Protein AF-A0A4R4TF61-F1 (afdb_monomer_lite)

Sequence (185 aa):
MGLLTTKAYWTDAPDLPGLKIRRDDNRNRSEIRWGNPVDGDNQSGYDFEGHGTSGELGGDDFPLGTFTHHNYPIILGSFEKFSLTLQLQVYFQDHDLLHECRLVFNHDETPNVGDHWNDQVTLPDVHPDDATVHVNGVEYTVTITGFLVGSGAHKTKQPSFDTPEGEELSAKIFARFKQTGPRGS

Structure (mmCIF, N/CA/C/O backbone):
data_AF-A0A4R4TF61-F1
#
_entry.id   AF-A0A4R4TF61-F1
#
loop_
_atom_site.group_PDB
_atom_site.id
_atom_site.type_symbol
_atom_site.label_atom_id
_atom_site.label_alt_id
_atom_site.label_comp_id
_atom_site.label_asym_id
_atom_site.label_entity_id
_atom_site.label_seq_id
_atom_site.pdbx_PDB_ins_code
_atom_site.Cartn_x
_atom_site.Cartn_y
_atom_site.Cartn_z
_atom_site.occupancy
_atom_site.B_iso_or_equiv
_atom_site.auth_seq_id
_atom_site.auth_comp_id
_atom_site.auth_asym_id
_atom_site.auth_atom_id
_atom_site.pdbx_PDB_model_num
ATOM 1 N N . MET A 1 1 ? -7.757 7.464 22.866 1.00 58.66 1 MET A N 1
ATOM 2 C CA . MET A 1 1 ? -6.825 6.808 21.923 1.00 58.66 1 MET A CA 1
ATOM 3 C C . MET A 1 1 ? -6.925 5.333 22.162 1.00 58.66 1 MET A C 1
ATOM 5 O O . MET A 1 1 ? -6.623 4.928 23.278 1.00 58.66 1 MET A O 1
ATOM 9 N N . GLY A 1 2 ? -7.383 4.576 21.168 1.00 74.75 2 GLY A N 1
ATOM 10 C CA . GLY A 1 2 ? -7.429 3.121 21.244 1.00 74.75 2 GLY A CA 1
ATOM 11 C C . GLY A 1 2 ? -6.234 2.490 20.552 1.00 74.75 2 GLY A C 1
ATOM 12 O O . GLY A 1 2 ? -5.613 3.095 19.672 1.00 74.75 2 GLY A O 1
ATOM 13 N N . LEU A 1 3 ? -5.876 1.279 20.970 1.00 84.19 3 LEU A N 1
ATOM 14 C CA . LEU A 1 3 ? -4.870 0.496 20.263 1.00 84.19 3 LEU A CA 1
ATOM 15 C C . LEU A 1 3 ? -5.552 -0.194 19.079 1.00 84.19 3 LEU A C 1
ATOM 17 O O . LEU A 1 3 ? -6.581 -0.853 19.228 1.00 84.19 3 LEU A O 1
ATOM 21 N N . LEU A 1 4 ? -4.981 -0.034 17.890 1.00 87.88 4 LEU A N 1
ATOM 22 C CA . LEU A 1 4 ? -5.405 -0.749 16.696 1.00 87.88 4 LEU A CA 1
ATOM 23 C C . LEU A 1 4 ? -4.240 -1.534 16.111 1.00 87.88 4 LEU A C 1
ATOM 25 O O . LEU A 1 4 ? -3.073 -1.171 16.257 1.00 87.88 4 LEU A O 1
ATOM 29 N N . THR A 1 5 ? -4.552 -2.659 15.483 1.00 91.88 5 THR A N 1
ATOM 30 C CA . THR A 1 5 ? -3.571 -3.471 14.760 1.00 91.88 5 THR A CA 1
ATOM 31 C C . THR A 1 5 ? -4.035 -3.632 13.334 1.00 91.88 5 THR A C 1
ATOM 33 O O . THR A 1 5 ? -5.197 -3.955 13.094 1.00 91.88 5 THR A O 1
ATOM 36 N N . THR A 1 6 ? -3.121 -3.426 12.398 1.00 93.69 6 THR A N 1
ATOM 37 C CA . THR A 1 6 ? -3.395 -3.608 10.981 1.00 93.69 6 THR A CA 1
ATOM 38 C C . THR A 1 6 ? -2.608 -4.769 10.404 1.00 93.69 6 THR A C 1
ATOM 40 O O . THR A 1 6 ? -1.471 -5.044 10.796 1.00 93.69 6 THR A O 1
ATOM 43 N N . LYS A 1 7 ? -3.226 -5.447 9.442 1.00 94.38 7 LYS A N 1
ATOM 44 C CA . LYS A 1 7 ? -2.593 -6.420 8.549 1.00 94.38 7 LYS A CA 1
ATOM 45 C C . LYS A 1 7 ? -3.192 -6.237 7.170 1.00 94.38 7 LYS A C 1
ATOM 47 O O . LYS A 1 7 ? -4.353 -5.853 7.071 1.00 94.38 7 LYS A O 1
ATOM 52 N N . ALA A 1 8 ? -2.436 -6.504 6.116 1.00 95.25 8 ALA A N 1
ATOM 53 C CA . ALA A 1 8 ? -3.016 -6.488 4.786 1.00 95.25 8 ALA A CA 1
ATOM 54 C C . ALA A 1 8 ? -2.315 -7.456 3.843 1.00 95.25 8 ALA A C 1
ATOM 56 O O . ALA A 1 8 ? -1.143 -7.785 4.037 1.00 95.25 8 ALA A O 1
ATOM 57 N N . TYR A 1 9 ? -3.050 -7.892 2.824 1.00 96.00 9 TYR A N 1
ATOM 58 C CA . TYR A 1 9 ? -2.587 -8.867 1.847 1.00 96.00 9 TYR A CA 1
ATOM 59 C C . TYR A 1 9 ? -2.988 -8.442 0.444 1.00 96.00 9 TYR A C 1
ATOM 61 O O . TYR A 1 9 ? -4.137 -8.068 0.216 1.00 96.00 9 TYR A O 1
ATOM 69 N N . TRP A 1 10 ? -2.062 -8.517 -0.507 1.00 97.50 10 TRP A N 1
ATOM 70 C CA . TRP A 1 10 ? -2.404 -8.356 -1.918 1.00 97.50 10 TRP A CA 1
ATOM 71 C C . TRP A 1 10 ? -3.244 -9.556 -2.360 1.00 97.50 10 TRP A C 1
ATOM 73 O O . TRP A 1 10 ? -2.880 -10.701 -2.085 1.00 97.50 10 TRP A O 1
ATOM 83 N N . THR A 1 11 ? -4.398 -9.297 -2.972 1.00 94.56 11 THR A N 1
ATOM 84 C CA . THR A 1 11 ? -5.417 -10.332 -3.246 1.00 94.56 11 THR A CA 1
ATOM 85 C C . THR A 1 11 ? -5.861 -10.396 -4.693 1.00 94.56 11 THR A C 1
ATOM 87 O O . THR A 1 11 ? -6.292 -11.462 -5.123 1.00 94.56 11 THR A O 1
ATOM 90 N N . ASP A 1 12 ? -5.737 -9.299 -5.438 1.00 92.50 12 ASP A N 1
ATOM 91 C CA . ASP A 1 12 ? -6.156 -9.250 -6.833 1.00 92.50 12 ASP A CA 1
ATOM 92 C C . ASP A 1 12 ? -5.245 -8.339 -7.657 1.00 92.50 12 ASP A C 1
ATOM 94 O O . ASP A 1 12 ? -4.754 -7.316 -7.166 1.00 92.50 12 ASP A O 1
ATOM 98 N N . ALA A 1 13 ? -5.021 -8.748 -8.900 1.00 94.12 13 ALA A N 1
ATOM 99 C CA . ALA A 1 13 ? -4.220 -8.070 -9.906 1.00 94.12 13 ALA A CA 1
ATOM 100 C C . ALA A 1 13 ? -4.620 -8.600 -11.292 1.00 94.12 13 ALA A C 1
ATOM 102 O O . ALA A 1 13 ? -4.989 -9.774 -11.407 1.00 94.12 13 ALA A O 1
ATOM 103 N N . PRO A 1 14 ? -4.513 -7.795 -12.363 1.00 93.56 14 PRO A N 1
ATOM 104 C CA . PRO A 1 14 ? -4.637 -8.328 -13.712 1.00 93.56 14 PRO A CA 1
ATOM 105 C C . PRO A 1 14 ? -3.515 -9.332 -14.012 1.00 93.56 14 PRO A C 1
ATOM 107 O O . PRO A 1 14 ? -2.549 -9.464 -13.259 1.00 93.56 14 PRO A O 1
ATOM 110 N N . ASP A 1 15 ? -3.638 -10.039 -15.136 1.00 92.62 15 ASP A N 1
ATOM 111 C CA . ASP A 1 15 ? -2.616 -10.976 -15.612 1.00 92.62 15 ASP A CA 1
ATOM 112 C C . ASP A 1 15 ? -1.364 -10.214 -16.081 1.00 92.62 15 ASP A C 1
ATOM 114 O O . ASP A 1 15 ? -1.206 -9.870 -17.254 1.00 92.62 15 ASP A O 1
ATOM 118 N N . LEU A 1 16 ? -0.512 -9.865 -15.116 1.00 93.94 16 LEU A N 1
ATOM 119 C CA . LEU A 1 16 ? 0.734 -9.143 -15.327 1.00 93.94 16 LEU A CA 1
ATOM 120 C C . LEU A 1 16 ? 1.889 -10.133 -15.543 1.00 93.94 16 LEU A C 1
ATOM 122 O O . LEU A 1 16 ? 2.005 -11.128 -14.817 1.00 93.94 16 LEU A O 1
ATOM 126 N N . PRO A 1 17 ? 2.813 -9.862 -16.482 1.00 93.94 17 PRO A N 1
ATOM 127 C CA . PRO A 1 17 ? 4.001 -10.689 -16.652 1.00 93.94 17 PRO A CA 1
ATOM 128 C C . PRO A 1 17 ? 4.797 -10.809 -15.355 1.00 93.94 17 PRO A C 1
ATOM 130 O O . PRO A 1 17 ? 4.981 -9.831 -14.638 1.00 93.94 17 PRO A O 1
ATOM 133 N N . GLY A 1 18 ? 5.274 -12.014 -15.047 1.00 93.81 18 GLY A N 1
ATOM 134 C CA . GLY A 1 18 ? 6.112 -12.243 -13.870 1.00 93.81 18 GLY A CA 1
ATOM 135 C C . GLY A 1 18 ? 5.404 -12.045 -12.524 1.00 93.81 18 GLY A C 1
ATOM 136 O O . GLY A 1 18 ? 6.103 -11.979 -11.511 1.00 93.81 18 GLY A O 1
ATOM 137 N N . LEU A 1 19 ? 4.065 -11.962 -12.490 1.00 96.25 19 LEU A N 1
ATOM 138 C CA . LEU A 1 19 ? 3.300 -11.701 -11.272 1.00 96.25 19 LEU A CA 1
ATOM 139 C C . LEU A 1 19 ? 3.644 -12.695 -10.152 1.00 96.25 19 LEU A C 1
ATOM 141 O O . LEU A 1 19 ? 3.554 -13.915 -10.313 1.00 96.25 19 LEU A O 1
ATOM 145 N N . LYS A 1 20 ? 4.019 -12.164 -8.987 1.00 96.75 20 LYS A N 1
ATOM 146 C CA . LYS A 1 20 ? 4.264 -12.933 -7.761 1.00 96.75 20 LYS A CA 1
ATOM 147 C C . LYS A 1 20 ? 3.614 -12.220 -6.587 1.00 96.75 20 LYS A C 1
ATOM 149 O O . LYS A 1 20 ? 3.864 -11.040 -6.373 1.00 96.75 20 LYS A O 1
ATOM 154 N N . ILE A 1 21 ? 2.852 -12.960 -5.787 1.00 96.62 21 ILE A N 1
ATOM 155 C CA . ILE A 1 21 ? 2.307 -12.483 -4.512 1.00 96.62 21 ILE A CA 1
ATOM 156 C C . ILE A 1 21 ? 2.923 -13.310 -3.387 1.00 96.62 21 ILE A C 1
ATOM 158 O O . ILE A 1 21 ? 2.957 -14.541 -3.455 1.00 96.62 21 ILE A O 1
ATOM 162 N N . ARG A 1 22 ? 3.428 -12.639 -2.351 1.00 96.81 22 ARG A N 1
ATOM 163 C CA . ARG A 1 22 ? 3.985 -13.274 -1.152 1.00 96.81 22 ARG A CA 1
ATOM 164 C C . ARG A 1 22 ? 3.354 -12.696 0.105 1.00 96.81 22 ARG A C 1
ATOM 166 O O . ARG A 1 22 ? 2.958 -11.532 0.165 1.00 96.81 22 ARG A O 1
ATOM 173 N N . ARG A 1 23 ? 3.273 -13.538 1.130 1.00 95.50 23 ARG A N 1
ATOM 174 C CA . ARG A 1 23 ? 2.657 -13.234 2.418 1.00 95.50 23 ARG A CA 1
ATOM 175 C C . ARG A 1 23 ? 3.524 -13.793 3.539 1.00 95.50 23 ARG A C 1
ATOM 177 O O . ARG A 1 23 ? 3.876 -14.969 3.512 1.00 95.50 23 ARG A O 1
ATOM 184 N N . ASP A 1 24 ? 3.829 -12.951 4.518 1.00 94.19 24 ASP A N 1
ATOM 185 C CA . ASP A 1 24 ? 4.480 -13.313 5.775 1.00 94.19 24 ASP A CA 1
ATOM 186 C C . ASP A 1 24 ? 3.596 -12.853 6.940 1.00 94.19 24 ASP A C 1
ATOM 188 O O . ASP A 1 24 ? 3.631 -11.700 7.379 1.00 94.19 24 ASP A O 1
ATOM 192 N N . ASP A 1 25 ? 2.779 -13.779 7.441 1.00 88.94 25 ASP A N 1
ATOM 193 C CA . ASP A 1 25 ? 1.848 -13.531 8.544 1.00 88.94 25 ASP A CA 1
ATOM 194 C C . ASP A 1 25 ? 2.530 -13.213 9.870 1.00 88.94 25 ASP A C 1
ATOM 196 O O . ASP A 1 25 ? 1.960 -12.499 10.697 1.00 88.94 25 ASP A O 1
ATOM 200 N N . ASN A 1 26 ? 3.748 -13.718 10.072 1.00 88.94 26 ASN A N 1
ATOM 201 C CA . ASN A 1 26 ? 4.493 -13.487 11.304 1.00 88.94 26 ASN A CA 1
ATOM 202 C C . ASN A 1 26 ? 5.026 -12.054 11.365 1.00 88.94 26 ASN A C 1
ATOM 204 O O . ASN A 1 26 ? 5.209 -11.513 12.454 1.00 88.94 26 ASN A O 1
ATOM 208 N N . ARG A 1 27 ? 5.261 -11.439 10.200 1.00 88.69 27 ARG A N 1
ATOM 209 C CA . ARG A 1 27 ? 5.729 -10.053 10.070 1.00 88.69 27 ARG A CA 1
ATOM 210 C C . ARG A 1 27 ? 4.637 -9.073 9.644 1.00 88.69 27 ARG A C 1
ATOM 212 O O . ARG A 1 27 ? 4.939 -7.905 9.450 1.00 88.69 27 ARG A O 1
ATOM 219 N N . ASN A 1 28 ? 3.387 -9.526 9.494 1.00 93.38 28 ASN A N 1
ATOM 220 C CA . ASN A 1 28 ? 2.276 -8.735 8.941 1.00 93.38 28 ASN A CA 1
ATOM 221 C C . ASN A 1 28 ? 2.634 -8.057 7.608 1.00 93.38 28 ASN A C 1
ATOM 223 O O . ASN A 1 28 ? 2.245 -6.912 7.365 1.00 93.38 28 ASN A O 1
ATOM 227 N N . ARG A 1 29 ? 3.397 -8.759 6.765 1.00 96.62 29 ARG A N 1
ATOM 228 C CA . ARG A 1 29 ? 3.944 -8.222 5.521 1.00 96.62 29 ARG A CA 1
ATOM 229 C C . ARG A 1 29 ? 3.382 -8.958 4.313 1.00 96.62 29 ARG A C 1
ATOM 231 O O . ARG A 1 29 ? 3.281 -10.186 4.314 1.00 96.62 29 ARG A O 1
ATOM 238 N N . SER A 1 30 ? 3.049 -8.213 3.267 1.00 97.94 30 SER A N 1
ATOM 239 C CA . SER A 1 30 ? 2.646 -8.758 1.974 1.00 97.94 30 SER A CA 1
ATOM 240 C C . SER A 1 30 ? 3.364 -8.034 0.848 1.00 97.94 30 SER A C 1
ATOM 242 O O . SER A 1 30 ? 3.538 -6.820 0.888 1.00 97.94 30 SER A O 1
ATOM 244 N N . GLU A 1 31 ? 3.778 -8.804 -0.150 1.00 98.12 31 GLU A N 1
ATOM 245 C CA . GLU A 1 31 ? 4.492 -8.333 -1.329 1.00 98.12 31 GLU A CA 1
ATOM 246 C C . GLU A 1 31 ? 3.683 -8.694 -2.572 1.00 98.12 31 GLU A C 1
ATOM 248 O O . GLU A 1 31 ? 3.143 -9.801 -2.665 1.00 98.12 31 GLU A O 1
ATOM 253 N N . ILE A 1 32 ? 3.665 -7.796 -3.545 1.00 98.25 32 ILE A N 1
ATOM 254 C CA . ILE A 1 32 ? 3.266 -8.072 -4.920 1.00 98.25 32 ILE A CA 1
ATOM 255 C C . ILE A 1 32 ? 4.375 -7.572 -5.846 1.00 98.25 32 ILE A C 1
ATOM 257 O O . ILE A 1 32 ? 4.948 -6.506 -5.618 1.00 98.25 32 ILE A O 1
ATOM 261 N N . ARG A 1 33 ? 4.748 -8.376 -6.838 1.00 97.62 33 ARG A N 1
ATOM 262 C CA . ARG A 1 33 ? 5.789 -8.072 -7.827 1.00 97.62 33 ARG A CA 1
ATOM 263 C C . ARG A 1 33 ? 5.263 -8.355 -9.221 1.00 97.62 33 ARG A C 1
ATOM 265 O O . ARG A 1 33 ? 4.544 -9.340 -9.383 1.00 97.62 33 ARG A O 1
ATOM 272 N N . TRP A 1 34 ? 5.646 -7.549 -10.200 1.00 96.88 34 TRP A N 1
ATOM 273 C CA . TRP A 1 34 ? 5.264 -7.694 -11.605 1.00 96.88 34 TRP A CA 1
ATOM 274 C C . TRP A 1 34 ? 6.412 -7.296 -12.536 1.00 96.88 34 TRP A C 1
ATOM 276 O O . TRP A 1 34 ? 7.459 -6.817 -12.111 1.00 96.88 34 TRP A O 1
ATOM 286 N N . GLY A 1 35 ? 6.212 -7.537 -13.826 1.00 95.31 35 GLY A N 1
ATOM 287 C CA . GLY A 1 35 ? 7.176 -7.259 -14.876 1.00 95.31 35 GLY A CA 1
ATOM 288 C C . GLY A 1 35 ? 8.266 -8.320 -14.991 1.00 95.31 35 GLY A C 1
ATOM 289 O O . GLY A 1 35 ? 8.641 -8.990 -14.027 1.00 95.31 35 GLY A O 1
ATOM 290 N N . ASN A 1 36 ? 8.780 -8.477 -16.208 1.00 95.25 36 ASN A N 1
ATOM 291 C CA . ASN A 1 36 ? 10.019 -9.211 -16.445 1.00 95.25 36 ASN A CA 1
ATOM 292 C C . ASN A 1 36 ? 11.168 -8.194 -16.420 1.00 95.25 36 ASN A C 1
ATOM 294 O O . ASN A 1 36 ? 11.086 -7.248 -17.203 1.00 95.25 36 ASN A O 1
ATOM 298 N N . PRO A 1 37 ? 12.204 -8.362 -15.583 1.00 94.06 37 PRO A N 1
ATOM 299 C CA . PRO A 1 37 ? 13.316 -7.415 -15.512 1.00 94.06 37 PRO A CA 1
ATOM 300 C C . PRO A 1 37 ? 13.997 -7.231 -16.878 1.00 94.06 37 PRO A C 1
ATOM 302 O O . PRO A 1 37 ? 14.182 -8.210 -17.607 1.00 94.06 37 PRO A O 1
ATOM 305 N N . VAL A 1 38 ? 14.373 -5.996 -17.226 1.00 90.62 38 VAL A N 1
ATOM 306 C CA . VAL A 1 38 ? 15.224 -5.711 -18.401 1.00 90.62 38 VAL A CA 1
ATOM 307 C C . VAL A 1 38 ? 16.649 -6.182 -18.134 1.00 90.62 38 VAL A C 1
ATOM 309 O O . VAL A 1 38 ? 17.247 -6.841 -18.981 1.00 90.62 38 VAL A O 1
ATOM 312 N N . ASP A 1 39 ? 17.151 -5.892 -16.932 1.00 84.38 39 ASP A N 1
ATOM 313 C CA . ASP A 1 39 ? 18.478 -6.265 -16.462 1.00 84.38 39 ASP A CA 1
ATOM 314 C C . ASP A 1 39 ? 18.400 -6.808 -15.026 1.00 84.38 39 ASP A C 1
ATOM 316 O O . ASP A 1 39 ? 17.691 -6.277 -14.170 1.00 84.38 39 ASP A O 1
ATOM 320 N N . GLY A 1 40 ? 19.166 -7.864 -14.739 1.00 86.12 40 GLY A N 1
ATOM 321 C CA . GLY A 1 40 ? 19.189 -8.499 -13.418 1.00 86.12 40 GLY A CA 1
ATOM 322 C C . GLY A 1 40 ? 17.902 -9.261 -13.076 1.00 86.12 40 GLY A C 1
ATOM 323 O O . GLY A 1 40 ? 17.251 -9.818 -13.956 1.00 86.12 40 GLY A O 1
ATOM 324 N N . ASP A 1 41 ? 17.568 -9.311 -11.782 1.00 90.38 41 ASP A N 1
ATOM 325 C CA . ASP A 1 41 ? 16.460 -10.119 -11.240 1.00 90.38 41 ASP A CA 1
ATOM 326 C C . ASP A 1 41 ? 15.374 -9.280 -10.526 1.00 90.38 41 ASP A C 1
ATOM 328 O O . ASP A 1 41 ? 14.428 -9.839 -9.959 1.00 90.38 41 ASP A O 1
ATOM 332 N N . ASN A 1 42 ? 15.501 -7.948 -10.521 1.00 94.31 42 ASN A N 1
ATOM 333 C CA . ASN A 1 42 ? 14.614 -7.062 -9.765 1.00 94.31 42 ASN A CA 1
ATOM 334 C C . ASN A 1 42 ? 13.335 -6.747 -10.542 1.00 94.31 42 ASN A C 1
ATOM 336 O O . ASN A 1 42 ? 13.378 -6.311 -11.686 1.00 94.31 42 ASN A O 1
ATOM 340 N N . GLN A 1 43 ? 12.199 -6.954 -9.886 1.00 95.94 43 GLN A N 1
ATOM 341 C CA . GLN A 1 43 ? 10.868 -6.682 -10.417 1.00 95.94 43 GLN A CA 1
ATOM 342 C C . GLN A 1 43 ? 10.278 -5.447 -9.740 1.00 95.94 43 GLN A C 1
ATOM 344 O O . GLN A 1 43 ? 10.440 -5.307 -8.522 1.00 95.94 43 GLN A O 1
ATOM 349 N N . SER A 1 44 ? 9.529 -4.637 -10.491 1.00 96.62 44 SER A N 1
ATOM 350 C CA . SER A 1 44 ? 8.660 -3.604 -9.922 1.00 96.62 44 SER A CA 1
ATOM 351 C C . SER A 1 44 ? 7.611 -4.231 -9.001 1.00 96.62 44 SER A C 1
ATOM 353 O O . SER A 1 44 ? 7.292 -5.429 -9.088 1.00 96.62 44 SER A O 1
ATOM 355 N N . GLY A 1 45 ? 7.100 -3.457 -8.050 1.00 97.19 45 GLY A N 1
ATOM 356 C CA . GLY A 1 45 ? 6.175 -4.003 -7.074 1.00 97.19 45 GLY A CA 1
ATOM 357 C C . GLY A 1 45 ? 5.822 -3.131 -5.894 1.00 97.19 45 GLY A C 1
ATOM 358 O O . GLY A 1 45 ? 6.399 -2.073 -5.666 1.00 97.19 45 GLY A O 1
ATOM 359 N N . TYR A 1 46 ? 4.938 -3.664 -5.056 1.00 97.88 46 TYR A N 1
ATOM 360 C CA . TYR A 1 46 ? 4.589 -3.060 -3.781 1.00 97.88 46 TYR A CA 1
ATOM 361 C C . TYR A 1 46 ? 4.833 -3.997 -2.607 1.00 97.88 46 TYR A C 1
ATOM 363 O O . TYR A 1 46 ? 4.555 -5.197 -2.676 1.00 97.88 46 TYR A O 1
ATOM 371 N N . ASP A 1 47 ? 5.262 -3.415 -1.492 1.00 97.81 47 ASP A N 1
ATOM 372 C CA . ASP A 1 47 ? 5.166 -4.034 -0.176 1.00 97.81 47 ASP A CA 1
ATOM 373 C C . ASP A 1 47 ? 4.173 -3.279 0.692 1.00 97.81 47 ASP A C 1
ATOM 375 O O . ASP A 1 47 ? 4.078 -2.052 0.654 1.00 97.81 47 ASP A O 1
ATOM 379 N N . PHE A 1 48 ? 3.476 -4.031 1.533 1.00 97.75 48 PHE A N 1
ATOM 380 C CA . PHE A 1 48 ? 2.726 -3.487 2.647 1.00 97.75 48 PHE A CA 1
ATOM 381 C C . PHE A 1 48 ? 3.131 -4.194 3.936 1.00 97.75 48 PHE A C 1
ATOM 383 O O . PHE A 1 48 ? 3.146 -5.424 3.995 1.00 97.75 48 PHE A O 1
ATOM 390 N N . GLU A 1 49 ? 3.409 -3.416 4.977 1.00 97.38 49 GLU A N 1
ATOM 391 C CA . GLU A 1 49 ? 3.676 -3.898 6.330 1.00 97.38 49 GLU A CA 1
ATOM 392 C C . GLU A 1 49 ? 2.717 -3.239 7.330 1.00 97.38 49 GLU A C 1
ATOM 394 O O . GLU A 1 49 ? 2.755 -2.026 7.580 1.00 97.38 49 GLU A O 1
ATOM 399 N N . GLY A 1 50 ? 1.842 -4.059 7.910 1.00 94.81 50 GLY A N 1
ATOM 400 C CA . GLY A 1 50 ? 0.937 -3.658 8.982 1.00 94.81 50 GLY A CA 1
ATOM 401 C C . GLY A 1 50 ? 1.642 -3.603 10.338 1.00 94.81 50 GLY A C 1
ATOM 402 O O . GLY A 1 50 ? 2.633 -4.293 10.573 1.00 94.81 50 GLY A O 1
ATOM 403 N N . HIS A 1 51 ? 1.138 -2.788 11.263 1.00 89.00 51 HIS A N 1
ATOM 404 C CA . HIS A 1 51 ? 1.707 -2.673 12.607 1.00 89.00 51 HIS A CA 1
ATOM 405 C C . HIS A 1 51 ? 0.652 -2.300 13.652 1.00 89.00 51 HIS A C 1
ATOM 407 O O . HIS A 1 51 ? -0.445 -1.843 13.336 1.00 89.00 51 HIS A O 1
ATOM 413 N N . GLY A 1 52 ? 0.990 -2.502 14.927 1.00 87.50 52 GLY A N 1
ATOM 414 C CA . GLY A 1 52 ? 0.221 -1.936 16.033 1.00 87.50 52 GLY A CA 1
ATOM 415 C C . GLY A 1 52 ? 0.433 -0.423 16.109 1.00 87.50 52 GLY A C 1
ATOM 416 O O . GLY A 1 52 ? 1.573 0.044 16.075 1.00 87.50 52 GLY A O 1
ATOM 417 N N . THR A 1 53 ? -0.641 0.353 16.219 1.00 82.56 53 THR A N 1
ATOM 418 C CA . THR A 1 53 ? -0.572 1.809 16.386 1.00 82.56 53 THR A CA 1
ATOM 419 C C . THR A 1 53 ? -1.714 2.333 17.250 1.00 82.56 53 THR A C 1
ATOM 421 O O . THR A 1 53 ? -2.712 1.652 17.460 1.00 82.56 53 THR A O 1
ATOM 424 N N . SER A 1 54 ? -1.587 3.555 17.756 1.00 79.56 54 SER A N 1
ATOM 425 C CA . SER A 1 54 ? -2.709 4.253 18.381 1.00 79.56 54 SER A CA 1
ATOM 426 C C . SER A 1 54 ? -3.556 4.933 17.310 1.00 79.56 54 SER A C 1
ATOM 428 O O . SER A 1 54 ? -3.023 5.684 16.490 1.00 79.56 54 SER A O 1
ATOM 430 N N . GLY A 1 55 ? -4.868 4.747 17.366 1.00 75.12 55 GLY A N 1
ATOM 431 C CA . GLY A 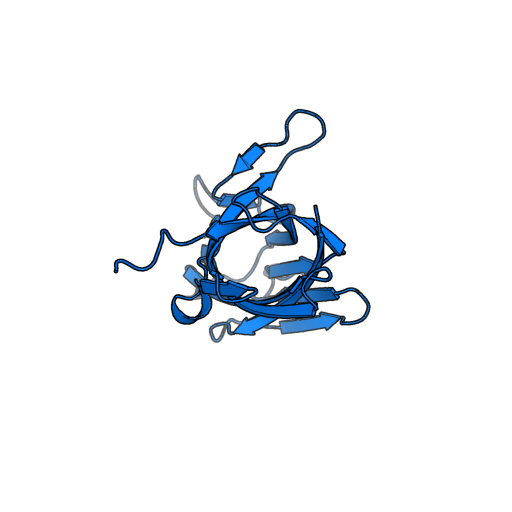1 55 ? -5.822 5.508 16.567 1.00 75.12 55 GLY A CA 1
ATOM 432 C C . GLY A 1 55 ? -7.179 5.574 17.250 1.00 75.12 55 GLY A C 1
ATOM 433 O O . GLY A 1 55 ? -7.454 4.852 18.208 1.00 75.12 55 GLY A O 1
ATOM 434 N N . GLU A 1 56 ? -8.017 6.493 16.796 1.00 72.94 56 GLU A N 1
ATOM 435 C CA . GLU A 1 56 ? -9.349 6.699 17.353 1.00 72.94 56 GLU A CA 1
ATOM 436 C C . GLU A 1 56 ? -10.395 6.719 16.253 1.00 72.94 56 GLU A C 1
ATOM 438 O O . GLU A 1 56 ? -10.186 7.252 15.163 1.00 72.94 56 GLU A O 1
ATOM 443 N N . LEU A 1 57 ? -11.562 6.182 16.588 1.00 78.00 57 LEU A N 1
ATOM 444 C CA . LEU A 1 57 ? -12.791 6.536 15.903 1.00 78.00 57 LEU A CA 1
ATOM 445 C C . LEU A 1 57 ? -13.142 7.968 16.313 1.00 78.00 57 LEU A C 1
ATOM 447 O O . LEU A 1 57 ? -13.202 8.263 17.503 1.00 78.00 57 LEU A O 1
ATOM 451 N N . GLY A 1 58 ? -13.370 8.866 15.354 1.00 77.06 58 GLY A N 1
ATOM 452 C CA . GLY A 1 58 ? -13.640 10.273 15.692 1.00 77.06 58 GLY A CA 1
ATOM 453 C C . GLY A 1 58 ? -13.148 11.304 14.684 1.00 77.06 58 GLY A C 1
ATOM 454 O O . GLY A 1 58 ? -13.403 12.491 14.860 1.00 77.06 58 GLY A O 1
ATOM 455 N N . GLY A 1 59 ? -12.512 10.870 13.595 1.00 80.19 59 GLY A N 1
ATOM 456 C CA . GLY A 1 59 ? -12.099 11.746 12.501 1.00 80.19 59 GLY A CA 1
ATOM 457 C C . GLY A 1 59 ? -10.630 12.165 12.527 1.00 80.19 59 GLY A C 1
ATOM 458 O O . GLY A 1 59 ? -10.236 12.934 11.652 1.00 80.19 59 GLY A O 1
ATOM 459 N N . ASP A 1 60 ? -9.827 11.642 13.452 1.00 88.56 60 ASP A N 1
ATOM 460 C CA . ASP A 1 60 ? -8.375 11.806 13.420 1.00 88.56 60 ASP A CA 1
ATOM 461 C C . ASP A 1 60 ? -7.720 10.818 12.449 1.00 88.56 60 ASP A C 1
ATOM 463 O O . ASP A 1 60 ? -8.233 9.728 12.179 1.00 88.56 60 ASP A O 1
ATOM 467 N N . ASP A 1 61 ? -6.566 11.215 11.915 1.00 91.06 61 ASP A N 1
ATOM 468 C CA . ASP A 1 61 ? -5.792 10.374 11.010 1.00 91.06 61 ASP A CA 1
ATOM 469 C C . ASP A 1 61 ? -4.869 9.446 11.790 1.00 91.06 61 ASP A C 1
ATOM 471 O O . ASP A 1 61 ? -4.097 9.896 12.638 1.00 91.06 61 ASP A O 1
ATOM 475 N N . PHE A 1 62 ? -4.841 8.176 11.408 1.00 90.19 62 PHE A N 1
ATOM 476 C CA . PHE A 1 62 ? -3.917 7.191 11.961 1.00 90.19 62 PHE A CA 1
ATOM 477 C C . PHE A 1 62 ? -3.217 6.405 10.847 1.00 90.19 62 PHE A C 1
ATOM 479 O O . PHE A 1 62 ? -3.764 6.266 9.748 1.00 90.19 62 PHE A O 1
ATOM 486 N N . PRO A 1 63 ? -1.983 5.923 11.080 1.00 92.31 63 PRO A N 1
ATOM 487 C CA . PRO A 1 63 ? -1.273 5.144 10.080 1.00 92.31 63 PRO A CA 1
ATOM 488 C C . PRO A 1 63 ? -1.874 3.738 9.983 1.00 92.31 63 PRO A C 1
ATOM 490 O O . PRO A 1 63 ? -2.087 3.077 10.993 1.00 92.31 63 PRO A O 1
ATOM 493 N N . LEU A 1 64 ? -2.102 3.256 8.767 1.00 93.44 64 LEU A N 1
ATOM 494 C CA . LEU A 1 64 ? -2.487 1.867 8.526 1.00 93.44 64 LEU A CA 1
ATOM 495 C C . LEU A 1 64 ? -1.279 0.947 8.405 1.00 93.44 64 LEU A C 1
ATOM 497 O O . LEU A 1 64 ? -1.391 -0.244 8.645 1.00 93.44 64 LEU A O 1
ATOM 501 N N . GLY A 1 65 ? -0.135 1.456 7.970 1.00 94.44 65 GLY A N 1
ATOM 502 C CA . GLY A 1 65 ? 0.981 0.602 7.598 1.00 94.44 65 GLY A CA 1
ATOM 503 C C . GLY A 1 65 ? 2.102 1.386 6.953 1.00 94.44 65 GLY A C 1
ATOM 504 O O . GLY A 1 65 ? 1.978 2.593 6.717 1.00 94.44 65 GLY A O 1
ATOM 505 N N . THR A 1 66 ? 3.191 0.685 6.681 1.00 95.75 66 THR A N 1
ATOM 506 C CA . THR A 1 66 ? 4.226 1.145 5.761 1.00 95.75 66 THR A CA 1
ATOM 507 C C . THR A 1 66 ? 3.927 0.549 4.395 1.00 95.75 66 THR A C 1
ATOM 509 O O . THR A 1 66 ? 3.715 -0.655 4.279 1.00 95.75 66 THR A O 1
ATOM 512 N N . PHE A 1 67 ? 3.885 1.401 3.383 1.00 96.50 67 PHE A N 1
ATOM 513 C CA . PHE A 1 67 ? 3.779 1.033 1.983 1.00 96.50 67 PHE A CA 1
ATOM 514 C C . PHE A 1 67 ? 5.111 1.355 1.307 1.00 96.50 67 PHE A C 1
ATOM 516 O O . PHE A 1 67 ? 5.638 2.455 1.495 1.00 96.50 67 PHE A O 1
ATOM 523 N N . THR A 1 68 ? 5.644 0.413 0.538 1.00 96.62 68 THR A N 1
ATOM 524 C CA . THR A 1 68 ? 6.881 0.592 -0.228 1.00 96.62 68 THR A CA 1
ATOM 525 C C . THR A 1 68 ? 6.597 0.335 -1.691 1.00 96.62 68 THR A C 1
ATOM 527 O O . THR A 1 68 ? 6.054 -0.713 -2.031 1.00 96.62 68 THR A O 1
ATOM 530 N N . HIS A 1 69 ? 6.990 1.278 -2.539 1.00 96.50 69 HIS A N 1
ATOM 531 C CA . HIS A 1 69 ? 7.004 1.112 -3.980 1.00 96.50 69 HIS A CA 1
ATOM 532 C C . HIS A 1 69 ? 8.423 0.780 -4.432 1.00 96.50 69 HIS A C 1
ATOM 534 O O . HIS A 1 69 ? 9.359 1.517 -4.127 1.00 96.50 69 HIS A O 1
ATOM 540 N N . HIS A 1 70 ? 8.549 -0.349 -5.120 1.00 96.81 70 HIS A N 1
ATOM 541 C CA . HIS A 1 70 ? 9.740 -0.826 -5.806 1.00 96.81 70 HIS A CA 1
ATOM 542 C C . HIS A 1 70 ? 9.574 -0.480 -7.283 1.00 96.81 70 HIS A C 1
ATOM 544 O O . HIS A 1 70 ? 8.721 -1.093 -7.924 1.00 96.81 70 HIS A O 1
ATOM 550 N N . ASN A 1 71 ? 10.342 0.478 -7.800 1.00 95.38 71 ASN A N 1
ATOM 551 C CA . ASN A 1 71 ? 10.331 0.812 -9.222 1.00 95.38 71 ASN A CA 1
ATOM 552 C C . ASN A 1 71 ? 11.632 0.322 -9.864 1.00 95.38 71 ASN A C 1
ATOM 554 O O . ASN A 1 71 ? 12.713 0.782 -9.492 1.00 95.38 71 ASN A O 1
ATOM 558 N N . TYR A 1 72 ? 11.547 -0.649 -10.771 1.00 94.44 72 TYR A N 1
ATOM 559 C CA . TYR A 1 72 ? 12.715 -1.239 -11.414 1.00 94.44 72 TYR A CA 1
ATOM 560 C C . TYR A 1 72 ? 12.514 -1.400 -12.924 1.00 94.44 72 TYR A C 1
ATOM 562 O O . TYR A 1 72 ? 11.405 -1.694 -13.363 1.00 94.44 72 TYR A O 1
ATOM 570 N N . PRO A 1 73 ? 13.607 -1.398 -13.711 1.00 92.44 73 PRO A N 1
ATOM 571 C CA . PRO A 1 73 ? 13.521 -1.627 -15.147 1.00 92.44 73 PRO A CA 1
ATOM 572 C C . PRO A 1 73 ? 12.893 -2.963 -15.507 1.00 92.44 73 PRO A C 1
ATOM 574 O O . PRO A 1 73 ? 13.513 -4.022 -15.368 1.00 92.44 73 PRO A O 1
ATOM 577 N N . ILE A 1 74 ? 11.682 -2.904 -16.060 1.00 93.12 74 ILE A N 1
ATOM 578 C CA . ILE A 1 74 ? 10.960 -4.054 -16.600 1.00 93.12 74 ILE A CA 1
ATOM 579 C C . ILE A 1 74 ? 10.639 -3.885 -18.087 1.00 93.12 74 ILE A C 1
ATOM 581 O O . ILE A 1 74 ? 10.581 -2.790 -18.644 1.00 93.12 74 ILE A O 1
ATOM 585 N N . ILE A 1 75 ? 10.440 -5.013 -18.766 1.00 91.31 75 ILE A N 1
ATOM 586 C CA . ILE A 1 75 ? 9.981 -5.042 -20.151 1.00 91.31 75 ILE A CA 1
ATOM 587 C C . ILE A 1 75 ? 8.533 -4.549 -20.174 1.00 91.31 75 ILE A C 1
ATOM 589 O O . ILE A 1 75 ? 7.608 -5.290 -19.823 1.00 91.31 75 ILE A O 1
A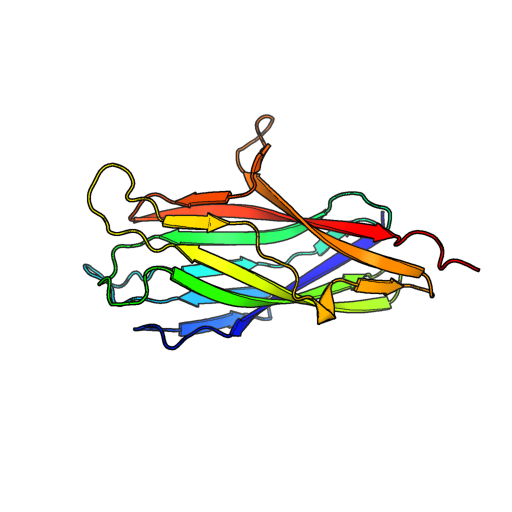TOM 593 N N . LEU A 1 76 ? 8.353 -3.306 -20.617 1.00 84.25 76 LEU A N 1
ATOM 594 C CA . LEU A 1 76 ? 7.042 -2.692 -20.759 1.00 84.25 76 LEU A CA 1
ATOM 595 C C . LEU A 1 76 ? 6.276 -3.358 -21.913 1.00 84.25 76 LEU A C 1
ATOM 597 O O . LEU A 1 76 ? 6.696 -3.332 -23.072 1.00 84.25 76 LEU A O 1
ATOM 601 N N . GLY A 1 77 ? 5.179 -4.031 -21.564 1.00 80.69 77 GLY A N 1
ATOM 602 C CA . GLY A 1 77 ? 4.248 -4.646 -22.508 1.00 80.69 77 GLY A CA 1
ATOM 603 C C . GLY A 1 77 ? 3.049 -3.738 -22.778 1.00 80.69 77 GLY A C 1
ATOM 604 O O . GLY A 1 77 ? 3.188 -2.537 -22.956 1.00 80.69 77 GLY A O 1
ATOM 605 N N . SER A 1 78 ? 1.845 -4.308 -22.782 1.00 81.94 78 SER A N 1
ATOM 606 C CA . SER A 1 78 ? 0.587 -3.563 -22.947 1.00 81.94 78 SER A CA 1
ATOM 607 C C . SER A 1 78 ? -0.071 -3.139 -21.622 1.00 81.94 78 SER A C 1
ATOM 609 O O . SER A 1 78 ? -1.277 -2.907 -21.603 1.00 81.94 78 SER A O 1
ATOM 611 N N . PHE A 1 79 ? 0.666 -3.123 -20.507 1.00 86.31 79 PHE A N 1
ATOM 612 C CA . PHE A 1 79 ? 0.118 -2.975 -19.149 1.00 86.31 79 PHE A CA 1
ATOM 613 C C . PHE A 1 79 ? 0.635 -1.724 -18.418 1.00 86.31 79 PHE A C 1
ATOM 615 O O . PHE A 1 79 ? 0.950 -1.784 -17.243 1.00 86.31 79 PHE A O 1
ATOM 622 N N . GLU A 1 80 ? 0.684 -0.574 -19.087 1.00 89.19 80 GLU A N 1
ATOM 623 C CA . GLU A 1 80 ? 1.125 0.694 -18.470 1.00 89.19 80 GLU A CA 1
ATOM 624 C C . GLU A 1 80 ? 0.244 1.111 -17.284 1.00 89.19 80 GLU A C 1
ATOM 626 O O . GLU A 1 80 ? 0.733 1.605 -16.280 1.00 89.19 80 GLU A O 1
ATOM 631 N N . LYS A 1 81 ? -1.072 0.881 -17.369 1.00 92.44 81 LYS A N 1
ATOM 632 C CA . LYS A 1 81 ? -2.026 1.296 -16.334 1.00 92.44 81 LYS A CA 1
ATOM 633 C C . LYS A 1 81 ? -2.855 0.125 -15.867 1.00 92.44 81 LYS A C 1
ATOM 635 O O . LYS A 1 81 ? -3.520 -0.533 -16.669 1.00 92.44 81 LYS A O 1
ATOM 640 N N . PHE A 1 82 ? -2.843 -0.112 -14.566 1.00 94.56 82 PHE A N 1
ATOM 641 C CA . PHE A 1 82 ? -3.579 -1.206 -13.951 1.00 94.56 82 PHE A CA 1
ATOM 642 C C . PHE A 1 82 ? -3.918 -0.903 -12.498 1.00 94.56 82 PHE A C 1
ATOM 644 O O . PHE A 1 82 ? -3.415 0.049 -11.902 1.00 94.56 82 PHE A O 1
ATOM 651 N N . SER A 1 83 ? -4.784 -1.742 -11.932 1.00 95.69 83 SER A N 1
ATOM 652 C CA . SER A 1 83 ? -5.174 -1.653 -10.533 1.00 95.69 83 SER A CA 1
ATOM 653 C C . SER A 1 83 ? -4.778 -2.913 -9.773 1.00 95.69 83 SER A C 1
ATOM 655 O O . SER A 1 83 ? -4.831 -4.016 -10.316 1.00 95.69 83 SER A O 1
ATOM 657 N N . LEU A 1 84 ? -4.412 -2.747 -8.506 1.00 96.94 84 LEU A N 1
ATOM 658 C CA . LEU A 1 84 ? -4.066 -3.823 -7.583 1.00 96.94 84 LEU A CA 1
ATOM 659 C C . LEU A 1 84 ? -4.920 -3.708 -6.325 1.00 96.94 84 LEU A C 1
ATOM 661 O O . LEU A 1 84 ? -5.087 -2.614 -5.784 1.00 96.94 84 LEU A O 1
ATOM 665 N N . THR A 1 85 ? -5.424 -4.834 -5.826 1.00 97.94 85 THR A N 1
ATOM 666 C CA . THR A 1 85 ? -6.272 -4.846 -4.629 1.00 97.94 85 THR A CA 1
ATOM 667 C C . THR A 1 85 ? -5.515 -5.374 -3.420 1.00 97.94 85 THR A C 1
ATOM 669 O O . THR A 1 85 ? -5.044 -6.516 -3.395 1.00 97.94 85 THR A O 1
ATOM 672 N N . LEU A 1 86 ? -5.470 -4.554 -2.373 1.00 97.88 86 LEU A N 1
ATOM 673 C CA . LEU A 1 86 ? -4.971 -4.900 -1.051 1.00 97.88 86 LEU A CA 1
ATOM 674 C C . LEU A 1 86 ? -6.157 -5.124 -0.102 1.00 97.88 86 LEU A C 1
ATOM 676 O O . LEU A 1 86 ? -6.909 -4.198 0.193 1.00 97.88 86 LEU A O 1
ATOM 680 N N . GLN A 1 87 ? -6.311 -6.340 0.413 1.00 97.31 87 GLN A N 1
ATOM 681 C CA . GLN A 1 87 ? -7.263 -6.650 1.476 1.00 97.31 87 GLN A CA 1
ATOM 682 C C . GLN A 1 87 ? -6.668 -6.218 2.818 1.00 97.31 87 GLN A C 1
ATOM 684 O O . GLN A 1 87 ? -5.753 -6.865 3.326 1.00 97.31 87 GLN A O 1
ATOM 689 N N . LEU A 1 88 ? -7.185 -5.134 3.387 1.00 95.62 88 LEU A N 1
ATOM 690 C CA . LEU A 1 88 ? -6.818 -4.600 4.692 1.00 95.62 88 LEU A CA 1
ATOM 691 C C . LEU A 1 88 ? -7.707 -5.196 5.787 1.00 95.62 88 LEU A C 1
ATOM 693 O O . LEU A 1 88 ? -8.916 -5.343 5.630 1.00 95.62 88 LEU A O 1
ATOM 697 N N . GLN A 1 89 ? -7.088 -5.483 6.924 1.00 94.50 89 GLN A N 1
ATOM 698 C CA . GLN A 1 89 ? -7.711 -5.865 8.179 1.00 94.50 89 GLN A CA 1
ATOM 699 C C . GLN A 1 89 ? -7.314 -4.842 9.243 1.00 94.50 89 GLN A C 1
ATOM 701 O O . GLN A 1 89 ? -6.125 -4.643 9.504 1.00 94.50 89 GLN A O 1
ATOM 706 N N . VAL A 1 90 ? -8.301 -4.203 9.867 1.00 92.12 90 VAL A N 1
ATOM 707 C CA . VAL A 1 90 ? -8.131 -3.261 10.976 1.00 92.12 90 VAL A CA 1
ATOM 708 C C . VAL A 1 90 ? -8.827 -3.835 12.199 1.00 92.12 90 VAL A C 1
ATOM 710 O O . VAL A 1 90 ? -10.049 -3.963 12.231 1.00 92.12 90 VAL A O 1
ATOM 713 N N . TYR A 1 91 ? -8.047 -4.184 13.216 1.00 92.31 91 TYR A N 1
ATOM 714 C CA . TYR A 1 91 ? -8.567 -4.667 14.486 1.00 92.31 91 TYR A CA 1
ATOM 715 C C . TYR A 1 91 ? -8.562 -3.543 15.524 1.00 92.31 91 TYR A C 1
ATOM 717 O O . TYR A 1 91 ? -7.494 -3.062 15.912 1.00 92.31 91 TYR A O 1
ATOM 725 N N . PHE 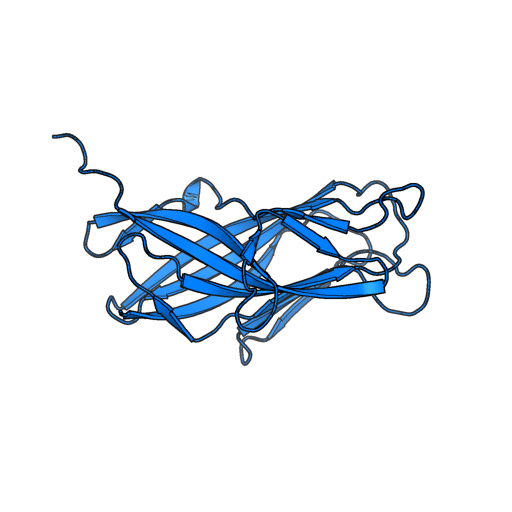A 1 92 ? -9.750 -3.135 15.967 1.00 89.12 92 PHE A N 1
ATOM 726 C CA . PHE A 1 92 ? -9.973 -2.136 17.009 1.00 89.12 92 PHE A CA 1
ATOM 727 C C . PHE A 1 92 ? -10.021 -2.828 18.372 1.00 89.12 92 PHE A C 1
ATOM 729 O O . PHE A 1 92 ? -11.046 -3.405 18.737 1.00 89.12 92 PHE A O 1
ATOM 736 N N . GLN A 1 93 ? -8.926 -2.774 19.134 1.00 89.50 93 GLN A N 1
ATOM 737 C CA . GLN A 1 93 ? -8.804 -3.563 20.365 1.00 89.50 93 GLN A CA 1
ATOM 738 C C . GLN A 1 93 ? -9.810 -3.141 21.441 1.00 89.50 93 GLN A C 1
ATOM 740 O O . GLN A 1 93 ? -10.408 -3.996 22.086 1.00 89.50 93 GLN A O 1
ATOM 745 N N . ASP A 1 94 ? -10.062 -1.838 21.581 1.00 87.12 94 ASP A N 1
ATOM 746 C CA . ASP A 1 94 ? -11.002 -1.283 22.569 1.00 87.12 94 ASP A CA 1
ATOM 747 C C . ASP A 1 94 ? -12.465 -1.689 22.317 1.00 87.12 94 ASP A C 1
ATOM 749 O O . ASP A 1 94 ? -13.325 -1.526 23.185 1.00 87.12 94 ASP A O 1
ATOM 753 N N . HIS A 1 95 ? -12.761 -2.182 21.115 1.00 86.38 95 HIS A N 1
ATOM 754 C CA . HIS A 1 95 ? -14.102 -2.566 20.688 1.00 86.38 95 HIS A CA 1
ATOM 755 C C . HIS A 1 95 ? -14.219 -4.053 20.347 1.00 86.38 95 HIS A C 1
ATOM 757 O O . HIS A 1 95 ? -15.310 -4.473 19.974 1.00 86.38 95 HIS A O 1
ATOM 763 N N . ASP A 1 96 ? -13.125 -4.822 20.457 1.00 89.62 96 ASP A N 1
ATOM 764 C CA . ASP A 1 96 ? -13.047 -6.227 20.027 1.00 89.62 96 ASP A CA 1
ATOM 765 C C . ASP A 1 96 ? -13.649 -6.431 18.622 1.00 89.62 96 ASP A C 1
ATOM 767 O O . ASP A 1 96 ? -14.465 -7.317 18.370 1.00 89.62 96 ASP A O 1
ATOM 771 N N . LEU A 1 97 ? -13.302 -5.523 17.700 1.00 89.69 97 LEU A N 1
ATOM 772 C CA . LEU A 1 97 ? -13.903 -5.451 16.369 1.00 89.69 97 LEU A CA 1
ATOM 773 C C . LEU A 1 97 ? -12.837 -5.593 15.289 1.00 89.69 97 LEU A C 1
ATOM 775 O O . LEU A 1 97 ? -11.929 -4.768 15.185 1.00 89.69 97 LEU A O 1
ATOM 779 N N . LEU A 1 98 ? -13.007 -6.594 14.429 1.00 92.19 98 LEU A N 1
ATOM 780 C CA . LEU A 1 98 ? -12.283 -6.709 13.171 1.00 92.19 98 LEU A CA 1
ATOM 781 C C . LEU A 1 98 ? -13.106 -6.072 12.049 1.00 92.19 98 LEU A C 1
ATOM 783 O O . LEU A 1 98 ? -14.240 -6.474 11.799 1.00 92.19 98 LEU A O 1
ATOM 787 N N . HIS A 1 99 ? -12.519 -5.100 11.362 1.00 91.00 99 HIS A N 1
ATOM 788 C CA . HIS A 1 99 ? -13.047 -4.550 10.124 1.00 91.00 99 HIS A CA 1
ATOM 789 C C . HIS A 1 99 ? -12.128 -4.927 8.968 1.00 91.00 99 HIS A C 1
ATOM 791 O O . HIS A 1 99 ? -10.910 -4.779 9.063 1.00 91.00 99 HIS A O 1
ATOM 797 N N . GLU A 1 100 ? -12.715 -5.394 7.877 1.00 94.06 100 GLU A N 1
ATOM 798 C CA . GLU A 1 100 ? -11.998 -5.724 6.656 1.00 94.06 100 GLU A CA 1
ATOM 799 C C . GLU A 1 100 ? -12.442 -4.772 5.549 1.00 94.06 100 GLU A C 1
ATOM 801 O O . GLU A 1 100 ? -13.639 -4.536 5.386 1.00 94.06 100 GLU A O 1
ATOM 806 N N . CYS A 1 101 ? -11.492 -4.226 4.795 1.00 94.06 101 CYS A N 1
ATOM 807 C CA . CYS A 1 101 ? -11.793 -3.413 3.625 1.00 94.06 101 CYS A CA 1
ATOM 808 C C . CYS A 1 101 ? -10.761 -3.611 2.520 1.00 94.06 101 CYS A C 1
ATOM 810 O O . CYS A 1 101 ? -9.596 -3.917 2.772 1.00 94.06 101 CYS A O 1
ATOM 812 N N . ARG A 1 102 ? -11.191 -3.445 1.276 1.00 97.25 102 ARG A N 1
ATOM 813 C CA . ARG A 1 102 ? -10.326 -3.505 0.102 1.00 97.25 102 ARG A CA 1
ATOM 814 C C . ARG A 1 102 ? -9.853 -2.105 -0.257 1.00 97.25 102 ARG A C 1
ATOM 816 O O . ARG A 1 102 ? -10.660 -1.185 -0.388 1.00 97.25 102 ARG A O 1
ATOM 823 N N . LEU A 1 103 ? -8.545 -1.964 -0.433 1.00 97.19 103 LEU A N 1
ATOM 824 C CA . LEU A 1 103 ? -7.905 -0.779 -0.987 1.00 97.19 103 LEU A CA 1
ATOM 825 C C . LEU A 1 103 ? -7.493 -1.073 -2.429 1.00 97.19 103 LEU A C 1
ATOM 827 O O . LEU A 1 103 ? -6.784 -2.049 -2.675 1.00 97.19 103 LEU A O 1
ATOM 831 N N . VAL A 1 104 ? -7.929 -0.238 -3.366 1.00 96.94 104 VAL A N 1
ATOM 832 C CA . VAL A 1 104 ? -7.643 -0.375 -4.797 1.00 96.94 104 VAL A CA 1
ATOM 833 C C . VAL A 1 104 ? -6.593 0.656 -5.184 1.00 96.94 104 VAL A C 1
ATOM 835 O O . VAL A 1 104 ? -6.873 1.850 -5.230 1.00 96.94 104 VAL A O 1
ATOM 838 N N . PHE A 1 105 ? -5.376 0.193 -5.441 1.00 96.25 105 PHE A N 1
ATOM 839 C CA . PHE A 1 105 ? -4.266 1.021 -5.898 1.00 96.25 105 PHE A CA 1
ATOM 840 C C . PHE A 1 105 ? -4.301 1.111 -7.415 1.00 96.25 105 PHE A C 1
ATOM 842 O O . PHE A 1 105 ? -4.336 0.075 -8.070 1.00 96.25 105 PHE A O 1
ATOM 849 N N . ASN A 1 106 ? -4.253 2.323 -7.961 1.00 94.06 106 ASN A N 1
ATOM 850 C CA . ASN A 1 106 ? -4.042 2.545 -9.387 1.00 94.06 106 ASN A CA 1
ATOM 851 C C . ASN A 1 106 ? -2.564 2.860 -9.621 1.00 94.06 106 ASN A C 1
ATOM 853 O O . ASN A 1 106 ? -2.025 3.772 -8.985 1.00 94.06 106 ASN A O 1
ATOM 857 N N . HIS A 1 107 ? -1.943 2.104 -10.521 1.00 93.69 107 HIS A N 1
ATOM 858 C CA . HIS A 1 107 ? -0.535 2.229 -10.886 1.00 93.69 107 HIS A CA 1
ATOM 859 C C . HIS A 1 107 ? -0.392 2.715 -12.324 1.00 93.69 107 HIS A C 1
ATOM 861 O O . HIS A 1 107 ? -1.182 2.328 -13.193 1.00 93.69 107 HIS A O 1
ATOM 867 N N . ASP A 1 108 ? 0.616 3.553 -12.544 1.00 92.06 108 ASP A N 1
ATOM 868 C CA . ASP A 1 108 ? 1.076 4.001 -13.856 1.00 92.06 108 ASP A CA 1
ATOM 869 C C . ASP A 1 108 ? 2.562 3.630 -13.990 1.00 92.06 108 ASP A C 1
ATOM 871 O O . ASP A 1 108 ? 3.421 4.290 -13.400 1.00 92.06 108 ASP A O 1
ATOM 875 N N . GLU A 1 109 ? 2.833 2.542 -14.717 1.00 88.50 109 GLU A N 1
ATOM 876 C CA . GLU A 1 109 ? 4.177 2.119 -15.110 1.00 88.50 109 GLU A CA 1
ATOM 877 C C . GLU A 1 109 ? 4.571 2.903 -16.360 1.00 88.50 109 GLU A C 1
ATOM 879 O O . GLU A 1 109 ? 4.060 2.673 -17.466 1.00 88.50 109 GLU A O 1
ATOM 884 N N . THR A 1 110 ? 5.440 3.884 -16.172 1.00 87.50 110 THR A N 1
ATOM 885 C CA . THR A 1 110 ? 5.756 4.850 -17.210 1.00 87.50 110 THR A CA 1
ATOM 886 C C . THR A 1 110 ? 6.763 4.273 -18.201 1.00 87.50 110 THR A C 1
ATOM 888 O O . THR A 1 110 ? 7.700 3.566 -17.831 1.00 87.50 110 THR A O 1
ATOM 891 N N . PRO A 1 111 ? 6.635 4.581 -19.503 1.00 82.69 111 PRO A N 1
ATOM 892 C CA . PRO A 1 111 ? 7.739 4.368 -20.418 1.00 82.69 111 PRO A CA 1
ATOM 893 C C . PRO A 1 111 ? 8.971 5.114 -19.900 1.00 82.69 111 PRO A C 1
ATOM 895 O O . PRO A 1 111 ? 8.922 6.329 -19.723 1.00 82.69 111 PRO A O 1
ATOM 898 N N . ASN A 1 112 ? 10.088 4.405 -19.726 1.00 81.88 112 ASN A N 1
ATOM 899 C CA . ASN A 1 112 ? 11.385 4.960 -19.311 1.00 81.88 112 ASN A CA 1
ATOM 900 C C . ASN A 1 112 ? 12.048 5.845 -20.392 1.00 81.88 112 ASN A C 1
ATOM 902 O O . ASN A 1 112 ? 13.235 5.724 -20.701 1.00 81.88 112 ASN A O 1
ATOM 906 N N . VAL A 1 113 ? 11.262 6.700 -21.043 1.00 73.62 113 VAL A N 1
ATOM 907 C CA . VAL A 1 113 ? 11.643 7.593 -22.135 1.00 73.62 113 VAL A CA 1
ATOM 908 C C . VAL A 1 113 ? 10.957 8.950 -21.957 1.00 73.62 113 VAL A C 1
ATOM 910 O O . VAL A 1 113 ? 9.787 9.032 -21.601 1.00 73.62 113 VAL A O 1
ATOM 913 N N . GLY A 1 114 ? 11.665 10.035 -22.279 1.00 67.44 114 GLY A N 1
ATOM 914 C CA . GLY A 1 114 ? 11.128 11.399 -22.190 1.00 67.44 114 GLY A CA 1
ATOM 915 C C . GLY A 1 114 ? 11.370 12.077 -20.837 1.00 67.44 114 GLY A C 1
ATOM 916 O O . GLY A 1 114 ? 12.299 11.725 -20.117 1.00 67.44 114 GLY A O 1
ATOM 917 N N . ASP A 1 115 ? 10.562 13.098 -20.534 1.00 66.94 115 ASP A N 1
ATOM 918 C CA . ASP A 1 115 ? 10.796 14.024 -19.411 1.00 66.94 115 ASP A CA 1
ATOM 919 C C . ASP A 1 115 ? 10.295 13.498 -18.051 1.00 66.94 115 ASP A C 1
ATOM 921 O O . ASP A 1 115 ? 10.697 14.017 -17.009 1.00 66.94 115 ASP A O 1
ATOM 925 N N . HIS A 1 116 ? 9.430 12.475 -18.043 1.00 67.06 116 HIS A N 1
ATOM 926 C CA . HIS A 1 116 ? 8.914 11.833 -16.831 1.00 67.06 116 HIS A CA 1
ATOM 927 C C . HIS A 1 116 ? 8.953 10.313 -16.989 1.00 67.06 116 HIS A C 1
ATOM 929 O O . HIS A 1 116 ? 8.179 9.743 -17.748 1.00 67.06 116 HIS A O 1
ATOM 935 N N . TRP A 1 117 ? 9.876 9.696 -16.265 1.00 78.69 117 TRP A N 1
ATOM 936 C CA . TRP A 1 117 ? 10.237 8.277 -16.311 1.00 78.69 117 TRP A CA 1
ATOM 937 C C . TRP A 1 117 ? 10.166 7.656 -14.907 1.00 78.69 117 TRP A C 1
ATOM 939 O O . TRP A 1 117 ? 10.709 6.589 -14.656 1.00 78.69 117 TRP A O 1
ATOM 949 N N . ASN A 1 118 ? 9.566 8.387 -13.963 1.00 87.44 118 ASN A N 1
ATOM 950 C CA . ASN A 1 118 ? 9.269 7.873 -12.639 1.00 87.44 118 ASN A CA 1
ATOM 951 C C . ASN A 1 118 ? 7.882 7.254 -12.672 1.00 87.44 118 ASN A C 1
ATOM 953 O O . ASN A 1 118 ? 6.937 7.885 -13.158 1.00 87.44 118 ASN A O 1
ATOM 957 N N . ASP A 1 119 ? 7.756 6.105 -12.031 1.00 84.62 119 ASP A N 1
ATOM 958 C CA . ASP A 1 119 ? 6.471 5.460 -11.870 1.00 84.62 119 ASP A CA 1
ATOM 959 C C . ASP A 1 119 ? 5.697 6.075 -10.721 1.00 84.62 119 ASP A C 1
ATOM 961 O O . ASP A 1 119 ? 6.243 6.396 -9.654 1.00 84.62 119 ASP A O 1
ATOM 965 N N . GLN A 1 120 ? 4.399 6.227 -10.958 1.00 87.31 120 GLN A N 1
ATOM 966 C CA . GLN A 1 120 ? 3.511 6.933 -10.059 1.00 87.31 120 GLN A CA 1
ATOM 967 C C . GLN A 1 120 ? 2.476 5.989 -9.464 1.00 87.31 120 GLN A C 1
ATOM 969 O O . GLN A 1 120 ? 1.739 5.292 -10.162 1.00 87.31 120 GLN A O 1
ATOM 974 N N . VAL A 1 121 ? 2.341 6.078 -8.145 1.00 87.94 121 VAL A N 1
ATOM 975 C CA . VAL A 1 121 ? 1.203 5.529 -7.414 1.00 87.94 121 VAL A CA 1
ATOM 976 C C . VAL A 1 121 ? 0.402 6.663 -6.791 1.00 87.94 121 VAL A C 1
ATOM 978 O O . VAL A 1 121 ? 0.945 7.620 -6.231 1.00 87.94 121 VAL A O 1
ATOM 981 N N . THR A 1 122 ? -0.917 6.567 -6.896 1.00 91.31 122 THR A N 1
ATOM 982 C CA . THR A 1 122 ? -1.858 7.504 -6.268 1.00 91.31 122 THR A CA 1
ATOM 983 C C . THR A 1 122 ? -2.475 6.879 -5.023 1.00 91.31 122 THR A C 1
ATOM 985 O O . THR A 1 122 ? -2.322 5.680 -4.777 1.00 91.31 122 THR A O 1
ATOM 988 N N . LEU A 1 123 ? -3.129 7.686 -4.180 1.00 92.88 123 LEU A N 1
ATOM 989 C CA . LEU A 1 123 ? -3.835 7.130 -3.026 1.00 92.88 123 LEU A CA 1
ATOM 990 C C . LEU A 1 123 ? -4.821 6.054 -3.480 1.00 92.88 123 LEU A C 1
ATOM 992 O O . LEU A 1 123 ? -5.574 6.292 -4.425 1.00 92.88 123 LEU A O 1
ATOM 996 N N . PRO A 1 124 ? -4.847 4.899 -2.800 1.00 95.12 124 PRO A N 1
ATOM 997 C CA . PRO A 1 124 ? -5.825 3.891 -3.123 1.00 95.12 124 PRO A CA 1
ATOM 998 C C . PRO A 1 124 ? -7.224 4.348 -2.730 1.00 95.12 124 PRO A C 1
ATOM 1000 O O . PRO A 1 124 ? -7.431 4.974 -1.683 1.00 95.12 124 PRO A O 1
ATOM 1003 N N . ASP A 1 125 ? -8.190 3.939 -3.537 1.00 95.00 125 ASP A N 1
ATOM 1004 C CA . ASP A 1 125 ? -9.598 4.076 -3.211 1.00 95.00 125 ASP A CA 1
ATOM 1005 C C . ASP A 1 125 ? -10.018 2.963 -2.248 1.00 95.00 125 ASP A C 1
ATOM 1007 O O . ASP A 1 125 ? -9.599 1.811 -2.378 1.00 95.00 125 ASP A O 1
ATOM 1011 N N . VAL A 1 126 ? -10.879 3.286 -1.283 1.00 96.00 126 VAL A N 1
ATOM 1012 C CA . VAL A 1 126 ? -11.579 2.247 -0.518 1.00 96.00 126 VAL A CA 1
ATOM 1013 C C . VAL A 1 126 ? -12.676 1.689 -1.416 1.00 96.00 126 VAL A C 1
ATOM 1015 O O . VAL A 1 126 ? -13.479 2.455 -1.954 1.00 96.00 126 VAL A O 1
ATOM 1018 N N . HIS A 1 127 ? -12.727 0.368 -1.579 1.00 95.50 127 HIS A N 1
ATOM 1019 C CA . HIS A 1 127 ? -13.763 -0.270 -2.381 1.00 95.50 127 HIS A CA 1
ATOM 1020 C C . HIS A 1 127 ? -15.158 0.151 -1.873 1.00 95.50 127 HIS A C 1
ATOM 1022 O O . HIS A 1 127 ? -15.378 0.131 -0.660 1.00 95.50 127 HIS A O 1
ATOM 1028 N N . PRO A 1 128 ? -16.116 0.510 -2.753 1.00 90.81 128 PRO A N 1
ATOM 1029 C CA . PRO A 1 128 ? -17.399 1.089 -2.341 1.00 90.81 128 PRO A CA 1
ATOM 1030 C C . PRO A 1 128 ? -18.173 0.271 -1.301 1.00 90.81 128 PRO A C 1
ATOM 1032 O O . PRO A 1 128 ? -18.702 0.837 -0.347 1.00 90.81 128 PRO A O 1
ATOM 1035 N N . ASP A 1 129 ? -18.189 -1.055 -1.451 1.00 92.38 129 ASP A N 1
ATOM 1036 C CA . ASP A 1 129 ? -18.856 -1.963 -0.502 1.00 92.38 129 ASP A CA 1
ATOM 1037 C C . ASP A 1 129 ? -18.238 -1.945 0.907 1.00 92.38 129 ASP A C 1
ATOM 1039 O O . ASP A 1 129 ? -18.905 -2.302 1.876 1.00 92.38 129 ASP A O 1
ATOM 1043 N N . ASP A 1 130 ? -16.985 -1.502 1.030 1.00 92.19 130 ASP A N 1
ATOM 1044 C CA . ASP A 1 130 ? -16.215 -1.517 2.273 1.00 92.19 130 ASP A CA 1
ATOM 1045 C C . ASP A 1 130 ? -15.962 -0.091 2.803 1.00 92.19 130 ASP A C 1
ATOM 1047 O O . ASP A 1 130 ? -15.235 0.111 3.775 1.00 92.19 130 ASP A O 1
ATOM 1051 N N . ALA A 1 131 ? -16.568 0.927 2.179 1.00 90.31 131 ALA A N 1
ATOM 1052 C CA . ALA A 1 131 ? -16.362 2.336 2.516 1.00 90.31 131 ALA A CA 1
ATOM 1053 C C . ALA A 1 131 ? -16.961 2.740 3.876 1.00 90.31 131 ALA A C 1
ATOM 1055 O O . ALA A 1 131 ? -16.773 3.879 4.318 1.00 90.31 131 ALA A O 1
ATOM 1056 N N . THR A 1 132 ? -17.680 1.833 4.550 1.00 92.56 132 THR A N 1
ATOM 1057 C CA . THR A 1 132 ? -18.262 2.072 5.874 1.00 92.56 132 THR A CA 1
ATOM 1058 C C . THR A 1 132 ? -18.033 0.919 6.850 1.00 92.56 132 THR A C 1
ATOM 1060 O O . THR A 1 132 ? -18.001 -0.249 6.471 1.00 92.56 132 THR A O 1
ATOM 1063 N N . VAL A 1 133 ? -17.932 1.252 8.138 1.00 89.25 133 VAL A N 1
ATOM 1064 C CA . VAL A 1 133 ? -17.902 0.299 9.255 1.00 89.25 133 VAL A CA 1
ATOM 1065 C C . VAL A 1 133 ? -18.921 0.703 10.315 1.00 89.25 133 VAL A C 1
ATOM 1067 O O . VAL A 1 133 ? -19.152 1.890 10.539 1.00 89.25 133 VAL A O 1
ATOM 1070 N N . HIS A 1 134 ? -19.514 -0.277 10.997 1.00 89.00 134 HIS A N 1
ATOM 1071 C CA . HIS A 1 134 ? -20.365 -0.038 12.159 1.00 89.00 134 HIS A CA 1
ATOM 1072 C C . HIS A 1 134 ? -19.634 -0.438 13.439 1.00 89.00 134 HIS A C 1
ATOM 1074 O O . HIS A 1 134 ? -19.275 -1.601 13.609 1.00 89.00 134 HIS A O 1
ATOM 1080 N N . VAL A 1 135 ? -19.462 0.509 14.360 1.00 85.00 135 VAL A N 1
ATOM 1081 C CA . VAL A 1 135 ? -18.884 0.263 15.685 1.00 85.00 135 VAL A CA 1
ATOM 1082 C C . VAL A 1 135 ? -19.906 0.659 16.737 1.00 85.00 135 VAL A C 1
ATOM 1084 O O . VAL A 1 135 ? -20.336 1.809 16.783 1.00 85.00 135 VAL A O 1
ATOM 1087 N N . ASN A 1 136 ? -20.341 -0.298 17.561 1.00 86.12 136 ASN A N 1
ATOM 1088 C CA . ASN A 1 136 ? -21.368 -0.081 18.592 1.00 86.12 136 ASN A CA 1
ATOM 1089 C C . ASN A 1 136 ? -22.653 0.594 18.062 1.00 86.12 136 ASN A C 1
ATOM 1091 O O . ASN A 1 136 ? -23.262 1.418 18.739 1.00 86.12 136 ASN A O 1
ATOM 1095 N N . GLY A 1 137 ? -23.058 0.266 16.829 1.00 85.62 137 GLY A N 1
ATOM 1096 C CA . GLY A 1 137 ? -24.244 0.837 16.177 1.00 85.62 137 GLY A CA 1
ATOM 1097 C C . GLY A 1 137 ? -24.048 2.228 15.559 1.00 85.62 137 GLY A C 1
ATOM 1098 O O . GLY A 1 137 ? -24.986 2.747 14.959 1.00 85.62 137 GLY A O 1
ATOM 1099 N N . VAL A 1 138 ? -22.852 2.814 15.658 1.00 89.38 138 VAL A N 1
ATOM 1100 C CA . VAL A 1 138 ? -22.481 4.057 14.972 1.00 89.38 138 VAL A CA 1
ATOM 1101 C C . VAL A 1 138 ? -21.760 3.714 13.674 1.00 89.38 138 VAL A C 1
ATOM 1103 O O . VAL A 1 138 ? -20.845 2.895 13.664 1.00 89.38 138 VAL A O 1
ATOM 1106 N N . GLU A 1 139 ? -22.185 4.327 12.576 1.00 91.75 139 GLU A N 1
ATOM 1107 C CA . GLU A 1 139 ? -21.597 4.135 11.252 1.00 91.75 139 GLU A CA 1
ATOM 1108 C C . GLU A 1 139 ? -20.483 5.166 11.008 1.00 91.75 139 GLU A C 1
ATOM 1110 O O . GLU A 1 139 ? -20.609 6.346 11.347 1.00 91.75 139 GLU A O 1
ATOM 1115 N N . TYR A 1 140 ? -19.370 4.711 10.437 1.00 92.06 140 TYR A N 1
ATOM 1116 C CA . TYR A 1 140 ? -18.203 5.526 10.114 1.00 92.06 140 TYR A CA 1
ATOM 1117 C C . TYR A 1 140 ? -17.803 5.297 8.662 1.00 92.06 140 TYR A C 1
ATOM 1119 O O . TYR A 1 140 ? -17.714 4.154 8.226 1.00 92.06 140 TYR A O 1
ATOM 1127 N N . THR A 1 141 ? -17.498 6.370 7.935 1.00 93.69 141 THR A N 1
ATOM 1128 C CA . THR A 1 141 ? -16.839 6.311 6.629 1.00 93.69 141 THR A CA 1
ATOM 1129 C C . THR A 1 141 ? -15.339 6.120 6.805 1.00 93.69 141 THR A C 1
ATOM 1131 O O . THR A 1 141 ? -14.717 6.813 7.619 1.00 93.69 141 THR A O 1
ATOM 1134 N N . VAL A 1 142 ? -14.765 5.226 6.003 1.00 92.81 142 VAL A N 1
ATOM 1135 C CA . VAL A 1 142 ? -13.322 5.000 5.893 1.00 92.81 142 VAL A CA 1
ATOM 1136 C C . VAL A 1 142 ? -12.772 5.837 4.744 1.00 92.81 142 VAL A C 1
ATOM 1138 O O . VAL A 1 142 ? -13.322 5.850 3.646 1.00 92.81 142 VAL A O 1
ATOM 1141 N N . THR A 1 143 ? -11.686 6.568 4.975 1.00 93.50 143 THR A N 1
ATOM 1142 C CA . THR A 1 143 ? -11.028 7.363 3.929 1.00 93.50 143 THR A CA 1
ATOM 1143 C C . THR A 1 143 ? -9.524 7.245 4.054 1.00 93.50 143 THR A C 1
ATOM 1145 O O . THR A 1 143 ? -8.992 7.411 5.149 1.00 93.50 143 THR A O 1
ATOM 1148 N N . ILE A 1 144 ? -8.837 7.012 2.940 1.00 95.12 144 ILE A N 1
ATOM 1149 C CA . ILE A 1 144 ? -7.381 7.106 2.861 1.00 95.12 144 ILE A CA 1
ATOM 1150 C C . ILE A 1 144 ? -7.004 8.577 2.677 1.00 95.12 144 ILE A C 1
ATOM 1152 O O . ILE A 1 144 ? -7.504 9.242 1.775 1.00 95.12 144 ILE A O 1
ATOM 1156 N N . THR A 1 145 ? -6.169 9.116 3.566 1.00 94.88 145 THR A N 1
ATOM 1157 C CA . THR A 1 145 ? -5.946 10.571 3.661 1.00 94.88 145 THR A CA 1
ATOM 1158 C C . THR A 1 145 ? -4.580 11.038 3.178 1.00 94.88 145 THR A C 1
ATOM 1160 O O . THR A 1 145 ? -4.355 12.244 3.070 1.00 94.88 145 THR A O 1
ATOM 1163 N N . GLY A 1 146 ? -3.656 10.121 2.897 1.00 95.06 146 GLY A N 1
ATOM 1164 C CA . GLY A 1 146 ? -2.353 10.480 2.346 1.00 95.06 146 GLY A CA 1
ATOM 1165 C C . GLY A 1 146 ? -1.254 9.463 2.610 1.00 95.06 146 GLY A C 1
ATOM 1166 O O . GLY A 1 146 ? -1.307 8.690 3.571 1.00 95.06 146 GLY A O 1
ATOM 1167 N N . PHE A 1 147 ? -0.204 9.558 1.802 1.00 94.88 147 PHE A N 1
ATOM 1168 C CA . PHE A 1 147 ? 1.108 9.006 2.102 1.00 94.88 147 PHE A CA 1
ATOM 1169 C C . PHE A 1 147 ? 1.895 10.040 2.903 1.00 94.88 147 PHE A C 1
ATOM 1171 O O . PHE A 1 147 ? 2.105 11.158 2.440 1.00 94.88 147 PHE A O 1
ATOM 1178 N N . LEU A 1 148 ? 2.312 9.708 4.123 1.00 93.25 148 LEU A N 1
ATOM 1179 C CA . LEU A 1 148 ? 3.202 10.557 4.907 1.00 93.25 148 LEU A CA 1
ATOM 1180 C C . LEU A 1 148 ? 4.646 10.294 4.481 1.00 93.25 148 LEU A C 1
ATOM 1182 O O . LEU A 1 148 ? 5.211 9.246 4.807 1.00 93.25 148 LEU A O 1
ATOM 1186 N N . VAL A 1 149 ? 5.226 11.271 3.795 1.00 86.12 149 VAL A N 1
ATOM 1187 C CA . VAL A 1 149 ? 6.566 11.214 3.206 1.00 86.12 149 VAL A CA 1
ATOM 1188 C C . VAL A 1 149 ? 7.493 12.226 3.876 1.00 86.12 149 VAL A C 1
ATOM 1190 O O . VAL A 1 149 ? 7.032 13.189 4.493 1.00 86.12 149 VAL A O 1
ATOM 1193 N N . GLY A 1 150 ? 8.805 12.025 3.754 1.00 82.00 150 GLY A N 1
ATOM 1194 C CA . GLY A 1 150 ? 9.827 12.895 4.345 1.00 82.00 150 GLY A CA 1
ATOM 1195 C C . GLY A 1 150 ? 10.299 12.454 5.736 1.00 82.00 150 GLY A C 1
ATOM 1196 O O . GLY A 1 150 ? 9.884 11.429 6.281 1.00 82.00 150 GLY A O 1
ATOM 1197 N N . SER A 1 151 ? 11.203 13.236 6.327 1.00 77.56 151 SER A N 1
ATOM 1198 C CA . SER A 1 151 ? 11.885 12.899 7.581 1.00 77.56 151 SER A CA 1
ATOM 1199 C C . SER A 1 151 ? 11.800 14.030 8.612 1.00 77.56 151 SER A C 1
ATOM 1201 O O . SER A 1 151 ? 11.620 15.204 8.283 1.00 77.56 151 SER A O 1
ATOM 1203 N N . GLY A 1 152 ? 11.896 13.665 9.895 1.00 79.00 152 GLY A N 1
ATOM 1204 C CA . GLY A 1 152 ? 11.908 14.625 11.002 1.00 79.00 152 GLY A CA 1
ATOM 1205 C C . GLY A 1 152 ? 10.711 15.584 10.993 1.00 79.00 152 GLY A C 1
ATOM 1206 O O . GLY A 1 152 ? 9.561 15.147 10.948 1.00 79.00 152 GLY A O 1
ATOM 1207 N N . ALA A 1 153 ? 11.002 16.885 11.046 1.00 81.94 153 ALA A N 1
ATOM 1208 C CA . ALA A 1 153 ? 10.012 17.962 11.065 1.00 81.94 153 ALA A CA 1
ATOM 1209 C C . ALA A 1 153 ? 9.375 18.262 9.692 1.00 81.94 153 ALA A C 1
ATOM 1211 O O . ALA A 1 153 ? 8.409 19.013 9.628 1.00 81.94 153 ALA A O 1
ATOM 1212 N N . HIS A 1 154 ? 9.884 17.680 8.602 1.00 81.50 154 HIS A N 1
ATOM 1213 C CA . HIS A 1 154 ? 9.449 17.974 7.230 1.00 81.50 154 HIS A CA 1
ATOM 1214 C C . HIS A 1 154 ? 8.505 16.913 6.655 1.00 81.50 154 HIS A C 1
ATOM 1216 O O . HIS A 1 154 ? 8.402 16.753 5.440 1.00 81.50 154 HIS A O 1
ATOM 1222 N N . LYS A 1 155 ? 7.818 16.162 7.520 1.00 86.31 155 LYS A N 1
ATOM 1223 C CA . LYS A 1 155 ? 6.853 15.159 7.073 1.00 86.31 155 LYS A CA 1
ATOM 1224 C C . LYS A 1 155 ? 5.613 15.828 6.495 1.00 86.31 155 LYS A C 1
ATOM 1226 O O . LYS A 1 155 ? 5.003 16.670 7.150 1.00 86.31 155 LYS A O 1
ATOM 1231 N N . THR A 1 156 ? 5.217 15.421 5.297 1.00 90.44 156 THR A N 1
ATOM 1232 C CA . THR A 1 156 ? 4.034 15.953 4.607 1.00 90.44 156 THR A CA 1
ATOM 1233 C C . THR A 1 156 ? 3.176 14.815 4.077 1.00 90.44 156 THR A C 1
ATOM 1235 O O . THR A 1 156 ? 3.695 13.753 3.740 1.00 90.44 156 THR A O 1
ATOM 1238 N N . LYS A 1 157 ? 1.853 15.013 4.059 1.00 92.75 157 LYS A N 1
ATOM 1239 C CA . LYS A 1 157 ? 0.930 14.075 3.416 1.00 92.75 157 LYS A CA 1
ATOM 1240 C C . LYS A 1 157 ? 0.813 14.426 1.947 1.00 92.75 157 LYS A C 1
ATOM 1242 O O . LYS A 1 157 ? 0.517 15.575 1.627 1.00 92.75 157 LYS A O 1
ATOM 1247 N N . GLN A 1 158 ? 1.036 13.442 1.090 1.00 92.81 158 GLN A N 1
ATOM 1248 C CA . GLN A 1 158 ? 0.941 13.586 -0.354 1.00 92.81 158 GLN A CA 1
ATOM 1249 C C . GLN A 1 158 ? -0.135 12.647 -0.921 1.00 92.81 158 GLN A C 1
ATOM 1251 O O . GLN A 1 158 ? -0.350 11.562 -0.366 1.00 92.81 158 GLN A O 1
ATOM 1256 N N . PRO A 1 159 ? -0.845 13.075 -1.983 1.00 92.00 159 PRO A N 1
ATOM 1257 C CA . PRO A 1 159 ? -1.872 12.271 -2.645 1.00 92.00 159 PRO A CA 1
ATOM 1258 C C . PRO A 1 159 ? -1.290 11.259 -3.645 1.00 92.00 159 PRO A C 1
ATOM 1260 O O . PRO A 1 159 ? -2.017 10.419 -4.171 1.00 92.00 159 PRO A O 1
ATOM 1263 N N . SER A 1 160 ? 0.004 11.355 -3.926 1.00 89.94 160 SER A N 1
ATOM 1264 C CA . SER A 1 160 ? 0.728 10.475 -4.827 1.00 89.94 160 SER A CA 1
ATOM 1265 C C . SER A 1 160 ? 2.166 10.313 -4.361 1.00 89.94 160 SER A C 1
ATOM 1267 O O . SER A 1 160 ? 2.617 10.974 -3.417 1.00 89.94 160 SER A O 1
ATOM 1269 N N . PHE A 1 161 ? 2.855 9.394 -5.015 1.00 81.56 161 PHE A N 1
ATOM 1270 C CA . PHE A 1 161 ? 4.235 9.062 -4.762 1.00 81.56 161 PHE A CA 1
ATOM 1271 C C . PHE A 1 161 ? 4.893 8.727 -6.097 1.00 81.56 161 PHE A C 1
ATOM 1273 O O . PHE A 1 161 ? 4.408 7.848 -6.807 1.00 81.56 161 PHE A O 1
ATOM 1280 N N . ASP A 1 162 ? 5.961 9.449 -6.430 1.00 88.19 162 ASP A N 1
ATOM 1281 C CA . ASP A 1 162 ? 6.736 9.243 -7.654 1.00 88.19 162 ASP A CA 1
ATOM 1282 C C . ASP A 1 162 ? 8.058 8.580 -7.278 1.00 88.19 162 ASP A C 1
ATOM 1284 O O . ASP A 1 162 ? 8.859 9.152 -6.531 1.00 88.19 162 ASP A O 1
ATOM 1288 N N . THR A 1 163 ? 8.282 7.366 -7.767 1.00 91.00 163 THR A N 1
ATOM 1289 C CA . THR A 1 163 ? 9.475 6.580 -7.446 1.00 91.00 163 THR A CA 1
ATOM 1290 C C . THR A 1 163 ? 10.418 6.592 -8.642 1.00 91.00 163 THR A C 1
ATOM 1292 O O . THR A 1 163 ? 10.014 6.164 -9.720 1.00 91.00 163 THR A O 1
ATOM 1295 N N . PRO A 1 164 ? 11.655 7.106 -8.497 1.00 91.06 164 PRO A N 1
ATOM 1296 C CA . PRO A 1 164 ? 12.636 7.053 -9.572 1.00 91.06 164 PRO A CA 1
ATOM 1297 C C . PRO A 1 164 ? 12.919 5.624 -10.017 1.00 91.06 164 PRO A C 1
ATOM 1299 O O . PRO A 1 164 ? 12.863 4.695 -9.214 1.00 91.06 164 PRO A O 1
ATOM 1302 N N . GLU A 1 165 ? 13.245 5.471 -11.292 1.00 90.25 165 GLU A N 1
ATOM 1303 C CA . GLU A 1 165 ? 13.583 4.173 -11.855 1.00 90.25 165 GLU A CA 1
ATOM 1304 C C . GLU A 1 165 ? 14.829 3.566 -11.194 1.00 90.25 165 GLU A C 1
ATOM 1306 O O . GLU A 1 165 ? 15.861 4.227 -11.043 1.00 90.25 165 GLU A O 1
ATOM 1311 N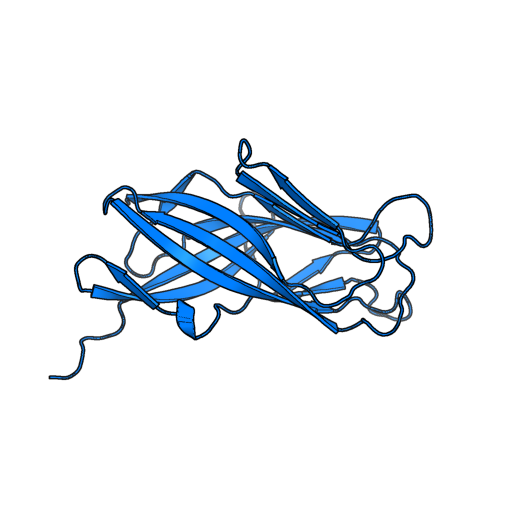 N . GLY A 1 166 ? 14.737 2.290 -10.819 1.00 90.94 166 GLY A N 1
ATOM 1312 C CA . GLY A 1 166 ? 15.785 1.55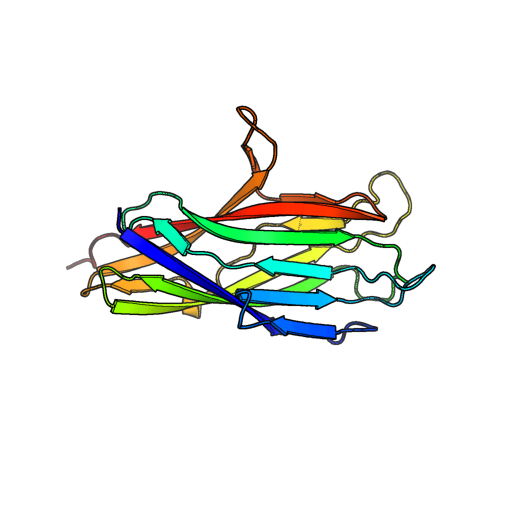6 -10.107 1.00 90.94 166 GLY A CA 1
ATOM 1313 C C . GLY A 1 166 ? 15.844 1.805 -8.595 1.00 90.94 166 GLY A C 1
ATOM 1314 O O . GLY A 1 166 ? 16.730 1.259 -7.932 1.00 90.94 166 GLY A O 1
ATOM 1315 N N . GLU A 1 167 ? 14.927 2.603 -8.048 1.00 92.94 167 GLU A N 1
ATOM 1316 C CA . GLU A 1 167 ? 14.869 2.960 -6.633 1.00 92.94 167 GLU A CA 1
ATOM 1317 C C . GLU A 1 167 ? 13.638 2.360 -5.942 1.00 92.94 167 GLU A C 1
ATOM 1319 O O . GLU A 1 167 ? 12.638 1.976 -6.551 1.00 92.94 167 GLU A O 1
ATOM 1324 N N . GLU A 1 168 ? 13.695 2.333 -4.614 1.00 94.44 168 GLU A N 1
ATOM 1325 C CA . GLU A 1 168 ? 12.530 2.082 -3.776 1.00 94.44 168 GLU A CA 1
ATOM 1326 C C . GLU A 1 168 ? 12.222 3.318 -2.939 1.00 94.44 168 GLU A C 1
ATOM 1328 O O . GLU A 1 168 ? 13.111 4.014 -2.441 1.00 94.44 168 GLU A O 1
ATOM 1333 N N . LEU A 1 169 ? 10.940 3.585 -2.731 1.00 93.75 169 LEU A N 1
ATOM 1334 C CA . LEU A 1 169 ? 10.518 4.615 -1.801 1.00 93.75 169 LEU A CA 1
ATOM 1335 C C . LEU A 1 169 ? 9.463 4.050 -0.847 1.00 93.75 169 LEU A C 1
ATOM 1337 O O . LEU A 1 169 ? 8.593 3.270 -1.229 1.00 93.75 169 LEU A O 1
ATOM 1341 N N . SER A 1 170 ? 9.528 4.466 0.418 1.00 94.19 170 SER A N 1
ATOM 1342 C CA . SER A 1 170 ? 8.607 4.021 1.469 1.00 94.19 170 SER A CA 1
ATOM 1343 C C . SER A 1 170 ? 7.870 5.190 2.112 1.00 94.19 170 SER A C 1
ATOM 1345 O O . SER A 1 170 ? 8.461 6.232 2.403 1.00 94.19 170 SER A O 1
ATOM 1347 N N . ALA A 1 171 ? 6.588 4.991 2.405 1.00 94.19 171 ALA A N 1
ATOM 1348 C CA . ALA A 1 171 ? 5.742 5.958 3.088 1.00 94.19 171 ALA A CA 1
ATOM 1349 C C . ALA A 1 171 ? 4.797 5.270 4.073 1.00 94.19 171 ALA A C 1
ATOM 1351 O O . ALA A 1 171 ? 4.414 4.114 3.905 1.00 94.19 171 ALA A O 1
ATOM 1352 N N . LYS A 1 172 ? 4.359 5.999 5.102 1.00 94.00 172 LYS A N 1
ATOM 1353 C CA . LYS A 1 172 ? 3.222 5.537 5.906 1.00 94.00 172 LYS A CA 1
ATOM 1354 C C . LYS A 1 172 ? 1.928 5.928 5.212 1.00 94.00 172 LYS A C 1
ATOM 1356 O O . LYS A 1 172 ? 1.738 7.110 4.944 1.00 94.00 172 LYS A O 1
ATOM 1361 N N . ILE A 1 173 ? 1.026 4.983 4.985 1.00 94.56 173 ILE A N 1
ATOM 1362 C CA . ILE A 1 173 ? -0.318 5.284 4.480 1.00 94.56 173 ILE A CA 1
ATOM 1363 C C . ILE A 1 173 ? -1.253 5.576 5.654 1.00 94.56 173 ILE A C 1
ATOM 1365 O O . ILE A 1 173 ? -1.248 4.853 6.651 1.00 94.56 173 ILE A O 1
ATOM 1369 N N . PHE A 1 174 ? -2.008 6.667 5.570 1.00 94.12 174 PHE A N 1
ATOM 1370 C CA . PHE A 1 174 ? -2.917 7.112 6.624 1.00 94.12 174 PHE A CA 1
ATOM 1371 C C . PHE A 1 174 ? -4.372 6.936 6.220 1.00 94.12 174 PHE A C 1
ATOM 1373 O O . PHE A 1 174 ? -4.734 7.133 5.061 1.00 94.12 174 PHE A O 1
ATOM 1380 N N . ALA A 1 175 ? -5.202 6.633 7.211 1.00 93.06 175 ALA A N 1
ATOM 1381 C CA . ALA A 1 175 ? -6.644 6.609 7.073 1.00 93.06 175 ALA A CA 1
ATOM 1382 C C . ALA A 1 175 ? -7.324 7.437 8.158 1.00 93.06 175 ALA A C 1
ATOM 1384 O O . ALA A 1 175 ? -6.727 7.773 9.183 1.00 93.06 175 ALA A O 1
ATOM 1385 N N . ARG A 1 176 ? -8.598 7.732 7.916 1.00 92.06 176 ARG A N 1
ATOM 1386 C CA . ARG A 1 176 ? -9.510 8.411 8.827 1.00 92.06 176 ARG A CA 1
ATOM 1387 C C . ARG A 1 176 ? -10.833 7.668 8.871 1.00 92.06 176 ARG A C 1
ATOM 1389 O O . ARG A 1 176 ? -11.376 7.315 7.827 1.00 92.06 176 ARG A O 1
ATOM 1396 N N . PHE A 1 177 ? -11.363 7.506 10.080 1.00 90.06 177 PHE A N 1
ATOM 1397 C CA . PHE A 1 177 ? -12.698 6.969 10.326 1.00 90.06 177 PHE A CA 1
ATOM 1398 C C . PHE A 1 177 ? -13.568 8.104 10.847 1.00 90.06 177 PHE A C 1
ATOM 1400 O O . PHE A 1 177 ? -13.374 8.590 11.965 1.00 90.06 177 PHE A O 1
ATOM 1407 N N . LYS A 1 178 ? -14.503 8.566 10.018 1.00 90.50 178 LYS A N 1
ATOM 1408 C CA . LYS A 1 178 ? -15.364 9.708 10.333 1.00 90.50 178 LYS A CA 1
ATOM 1409 C C . LYS A 1 178 ? -16.802 9.240 10.447 1.00 90.50 178 LYS A C 1
ATOM 1411 O O . LYS A 1 178 ? -17.315 8.643 9.511 1.00 90.50 178 LYS A O 1
ATOM 1416 N N . GLN A 1 179 ? -17.448 9.541 11.568 1.00 90.75 179 GLN A N 1
ATOM 1417 C CA . GLN A 1 179 ? -18.857 9.220 11.767 1.00 90.75 179 GLN A CA 1
ATOM 1418 C C . GLN A 1 179 ? -19.697 9.782 10.606 1.00 90.75 179 GLN A C 1
ATOM 1420 O O . GLN A 1 179 ? -19.578 10.970 10.276 1.00 90.75 179 GLN A O 1
ATOM 1425 N N . THR A 1 180 ? -20.526 8.943 9.982 1.00 83.50 180 THR A N 1
ATOM 1426 C CA . THR A 1 180 ? -21.551 9.431 9.055 1.00 83.50 180 THR A CA 1
ATOM 1427 C C . THR A 1 180 ? -22.578 10.200 9.885 1.00 83.50 180 THR A C 1
ATOM 1429 O O . THR A 1 180 ? -22.924 9.793 10.995 1.00 83.50 180 THR A O 1
ATOM 1432 N N . GLY A 1 181 ? -22.989 11.389 9.427 1.00 66.38 181 GLY A N 1
ATOM 1433 C CA . GLY A 1 181 ? -23.932 12.236 10.176 1.00 66.38 181 GLY A CA 1
ATOM 1434 C C . GLY A 1 181 ? -25.186 11.455 10.610 1.00 66.38 181 GLY A C 1
ATOM 1435 O O . GLY A 1 181 ? -25.467 10.406 10.030 1.00 66.38 181 GLY A O 1
ATOM 1436 N N . PRO A 1 182 ? -25.939 11.917 11.629 1.00 54.03 182 PRO A N 1
ATOM 1437 C CA . PRO A 1 182 ? -27.049 11.141 12.177 1.00 54.03 182 PRO A CA 1
ATOM 1438 C C . PRO A 1 182 ? -27.983 10.679 11.056 1.00 54.03 182 PRO A C 1
ATOM 1440 O O . PRO A 1 182 ? -28.371 11.493 10.214 1.00 54.03 182 PRO A O 1
ATOM 1443 N N . ARG A 1 183 ? -28.324 9.378 11.043 1.00 51.12 183 ARG A N 1
ATOM 1444 C CA . ARG 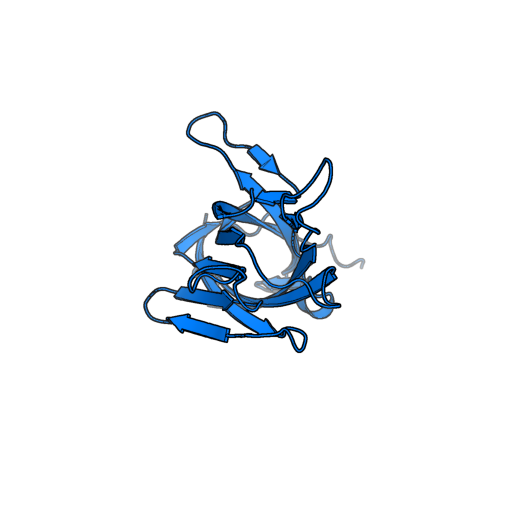A 1 183 ? -29.372 8.841 10.164 1.00 51.12 183 ARG A CA 1
ATOM 1445 C C . ARG A 1 183 ? -30.591 9.734 10.355 1.00 51.12 183 ARG A C 1
ATOM 1447 O O . ARG A 1 183 ? -31.098 9.830 11.471 1.00 51.12 183 ARG A O 1
ATOM 1454 N N . GLY A 1 184 ? -30.972 10.450 9.297 1.00 45.66 184 GLY A N 1
ATOM 1455 C CA . GLY A 1 184 ? -32.135 11.326 9.316 1.00 45.66 184 GLY A CA 1
ATOM 1456 C C . GLY A 1 184 ? -33.327 10.557 9.875 1.00 45.66 184 GLY A C 1
ATOM 1457 O O . GLY A 1 184 ? -33.610 9.450 9.416 1.00 45.66 184 GLY A O 1
ATOM 1458 N N . SER A 1 185 ? -33.933 11.124 10.915 1.00 36.91 185 SER A N 1
ATOM 1459 C CA . SER A 1 185 ? -35.209 10.693 11.489 1.00 36.91 185 SER A CA 1
ATOM 1460 C C . SER A 1 185 ? -36.324 10.705 10.455 1.00 36.91 185 SER A C 1
ATOM 1462 O O . SER A 1 185 ? -36.356 11.703 9.694 1.00 36.91 185 SER A O 1
#

pLDDT: mean 89.46, std 9.37, range [36.91, 98.25]

Organism: NCBI:txid402648

Secondary structure (DSSP, 8-state):
-EEEEEEEEEEE----TT-EEEEETTTTEEEEEES-BSSSS--EEEEEEE-EEEE-SSS-EEEEEEEEEE---B---S-SEEEEEEEEEEEEGGGTEEEEEEEEEEEE---SSSS--SEEEEPPEEPGGGSEEEETTEEEEEEEEEEEESSGGG-EEESEEEE-TT-EEEEEEEEEEEEPPP---

Foldseek 3Di:
DFKKWKAKFWDDWPPAAPWDWDDDPVQSKIWIFGADAPDDGDTWTKMWTIGIDDDDQAWDKDFGTKMKTAAEHGDDDPPQKIKIKMWMWMQGPVQRDIAIWIWIKIWGCDDCDDDARWIKIFGTDIDPVRQWDAGPNWIWGKDWDAWFDDDDPPTDGDRMDTHDYRDMDMTTTMMTTYTDPPDDD

InterPro domains:
  IPR047995 Choice-of-anchor K domain [NF038131] (28-174)

Radius of gyration: 17.38 Å; chains: 1; bounding box: 54×32×46 Å